Protein AF-A0A9P0BH39-F1 (afdb_monomer)

Solvent-accessible surface area (backbone atoms only — not comparable to full-atom values): 11626 Å² total; per-residue (Å²): 144,82,91,89,84,80,89,85,83,95,81,84,83,89,88,72,71,64,65,59,54,52,50,49,51,52,50,50,56,51,51,62,61,64,72,64,72,60,63,68,58,56,50,50,52,49,52,50,52,50,51,51,53,48,51,53,52,51,52,51,52,51,52,49,50,52,50,51,54,52,48,49,56,49,50,55,54,50,54,59,63,70,62,73,80,64,90,87,77,84,86,72,54,70,68,58,53,52,53,49,50,52,54,48,58,73,69,50,75,54,69,70,75,72,58,68,71,66,90,65,62,52,63,47,58,74,68,59,42,53,52,50,52,50,49,53,50,48,52,33,64,76,69,68,46,64,67,63,53,61,73,33,68,71,53,43,50,52,45,43,70,75,38,66,30,59,76,76,64,51,55,65,49,43,61,72,49,50,48,51,54,54,49,54,59,53,52,66,75,74,109

Mean predicted aligned error: 22.44 Å

Sequence (191 aa):
MLNSKFVAITEEYTAEDDDAKNQAHLTSQVLEQTEDKNPLKTEIDELKSLNLAIQYKVIDAVKELDRASNALSSGIFLNYQVMENLPFVRSRNAAEIEANNLKRKANQKSIQKYMKKSVSRIVAPTNVKKQLDIAVTMFVIRDLQPLCVVEDSGFVNIIMKLDPRFSLPSRRHLRDVLTTKTYEGTVENIS

Organism: Brassicogethes aeneus (NCBI:txid1431903)

Radius of gyration: 43.64 Å; Cα contacts (8 Å, |Δi|>4): 53; chains: 1; bounding box: 114×93×89 Å

Foldseek 3Di:
DDDDDDDDDPDDDDDDPPVVVVVVVVVVVVVVVVVPDPVVVVVVVVVVVVVVVVVVVVVVVVVVVVVVVVVVVVVVVVVVVVVVPDDDDPPDDPVNVVVVVVVCVVVDDDVVVVPPPPVPLLAPPPVVQVVVQLVVLCCCVVVVNDLCLQVDPVNVVVCCVVPVSHDHDHSCCSPPPNNVVVVVVVVVVVD

Secondary structure (DSSP, 8-state):
----------------SHHHHHHHHHHHHHHHHHHS--HHHHHHHHHHHHHHHHHHHHHHHHHHHHHHHHHHHHHHHHHHHHGGGSS------HHHHHHHHHHHHHHS--HHHH--S-TTS----HHHHHHHHHHHHHHHHHTT--GGGGG-HHHHHHHHHH-TTPPPPPHHHIIIIIHHHHHHHHHHTT-

Structure (mmCIF, N/CA/C/O backbone):
data_AF-A0A9P0BH39-F1
#
_entry.id   AF-A0A9P0BH39-F1
#
loop_
_atom_site.group_PDB
_atom_site.id
_atom_site.type_symbol
_atom_site.label_atom_id
_atom_site.label_alt_id
_atom_site.label_comp_id
_atom_site.label_asym_id
_atom_site.label_entity_id
_atom_site.label_seq_id
_atom_site.pdbx_PDB_ins_code
_atom_site.Cartn_x
_atom_site.Cartn_y
_atom_site.Cartn_z
_atom_site.occupancy
_atom_site.B_iso_or_equiv
_atom_site.auth_seq_id
_atom_site.auth_comp_id
_atom_site.auth_asym_id
_atom_site.auth_atom_id
_atom_site.pdbx_PDB_model_num
ATOM 1 N N . MET A 1 1 ? -55.761 80.519 67.320 1.00 42.59 1 MET A N 1
ATOM 2 C CA . MET A 1 1 ? -55.552 79.056 67.306 1.00 42.59 1 MET A CA 1
ATOM 3 C C . MET A 1 1 ? -54.673 78.732 66.119 1.00 42.59 1 MET A C 1
ATOM 5 O O . MET A 1 1 ? -55.186 78.778 65.016 1.00 42.59 1 MET A O 1
ATOM 9 N N . LEU A 1 2 ? -53.372 78.558 66.355 1.00 42.56 2 LEU A N 1
ATOM 10 C CA . LEU A 1 2 ? -52.315 78.025 65.478 1.00 42.56 2 LEU A CA 1
ATOM 11 C C . LEU A 1 2 ? -50.985 78.324 66.202 1.00 42.56 2 LEU 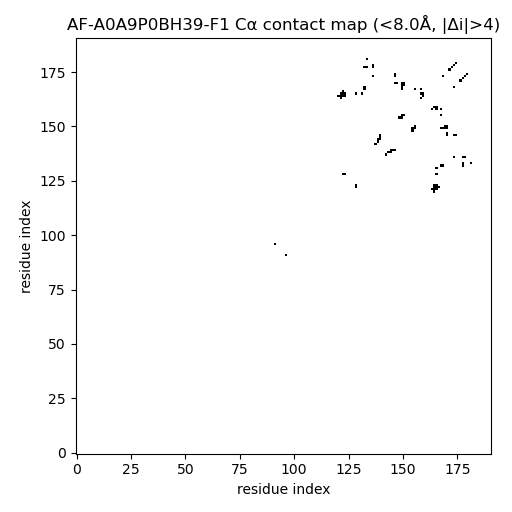A C 1
ATOM 13 O O . LEU A 1 2 ? -50.873 79.377 66.824 1.00 42.56 2 LEU A O 1
ATOM 17 N N . ASN A 1 3 ? -50.025 77.402 66.120 1.00 39.03 3 ASN A N 1
ATOM 18 C CA . ASN A 1 3 ? -48.689 77.403 66.747 1.00 39.03 3 ASN A CA 1
ATOM 19 C C . ASN A 1 3 ? -48.603 76.971 68.219 1.00 39.03 3 ASN A C 1
ATOM 21 O O . ASN A 1 3 ? -48.616 77.792 69.128 1.00 39.03 3 ASN A O 1
ATOM 25 N N . SER A 1 4 ? -48.415 75.666 68.430 1.00 43.34 4 SER A N 1
ATOM 26 C CA . SER A 1 4 ? -47.475 75.109 69.418 1.00 43.34 4 SER A CA 1
ATOM 27 C C . SER A 1 4 ? -47.511 73.582 69.330 1.00 43.34 4 SER 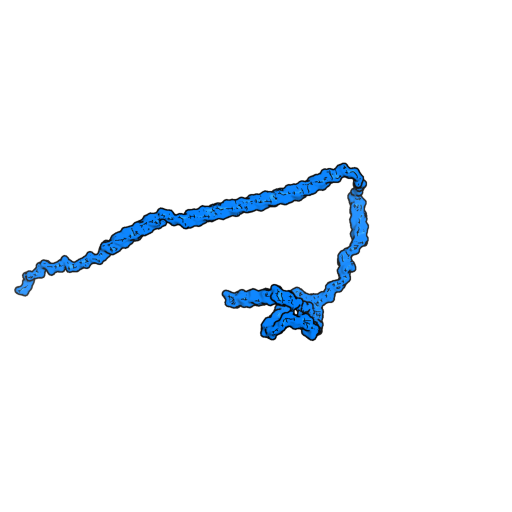A C 1
ATOM 29 O O . SER A 1 4 ? -48.428 72.956 69.854 1.00 43.34 4 SER A O 1
ATOM 31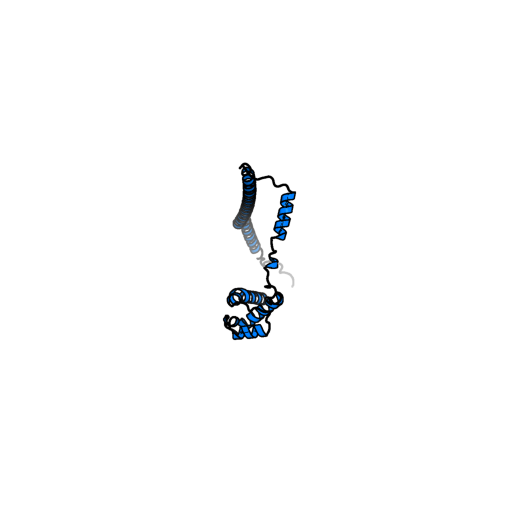 N N . LYS A 1 5 ? -46.551 73.004 68.603 1.00 44.78 5 LYS A N 1
ATOM 32 C CA . LYS A 1 5 ? -46.028 71.634 68.768 1.00 44.78 5 LYS A CA 1
ATOM 33 C C . LYS A 1 5 ? -44.781 71.515 67.889 1.00 44.78 5 LYS A C 1
ATOM 35 O O . LYS A 1 5 ? -44.798 70.973 66.791 1.00 44.78 5 LYS A O 1
ATOM 40 N N . PHE A 1 6 ? -43.730 72.170 68.366 1.00 36.12 6 PHE A N 1
ATOM 41 C CA . PHE A 1 6 ? -42.359 72.035 67.892 1.00 36.12 6 PHE A CA 1
ATOM 42 C C . PHE A 1 6 ? -41.750 70.773 68.535 1.00 36.12 6 PHE A C 1
ATOM 44 O O . PHE A 1 6 ? -41.944 70.549 69.726 1.00 36.12 6 PHE A O 1
ATOM 51 N N . VAL A 1 7 ? -40.992 70.024 67.730 1.00 48.31 7 VAL A N 1
ATOM 52 C CA . VAL A 1 7 ? -39.905 69.086 68.089 1.00 48.31 7 VAL A CA 1
ATOM 53 C C . VAL A 1 7 ? -40.256 67.842 68.911 1.00 48.31 7 VAL A C 1
ATOM 55 O O . VAL A 1 7 ? -40.166 67.829 70.131 1.00 48.31 7 VAL A O 1
ATOM 58 N N . ALA A 1 8 ? -40.534 66.761 68.188 1.00 41.75 8 ALA A N 1
ATOM 59 C CA . ALA A 1 8 ? -40.178 65.368 68.480 1.00 41.75 8 ALA A CA 1
ATOM 60 C C . ALA A 1 8 ? -40.494 64.639 67.149 1.00 41.75 8 ALA A C 1
ATOM 62 O O . ALA A 1 8 ? -41.559 64.881 66.594 1.00 41.75 8 ALA A O 1
ATOM 63 N N . ILE A 1 9 ? -39.682 63.824 66.485 1.00 37.53 9 ILE A N 1
ATOM 64 C CA . ILE A 1 9 ? -38.646 62.879 66.885 1.00 37.53 9 ILE A CA 1
ATOM 65 C C . ILE A 1 9 ? -37.773 62.686 65.628 1.00 37.53 9 ILE A C 1
ATOM 67 O O . ILE A 1 9 ? -38.293 62.357 64.564 1.00 37.53 9 ILE A O 1
ATOM 71 N N . THR A 1 10 ? -36.470 62.931 65.730 1.00 43.59 10 THR A N 1
ATOM 72 C CA . THR A 1 10 ? -35.455 62.453 64.781 1.00 43.59 10 THR A CA 1
ATOM 73 C C . THR A 1 10 ? -34.975 61.099 65.278 1.00 43.59 10 THR A C 1
ATOM 75 O O . THR A 1 10 ? -34.154 61.068 66.185 1.00 43.59 10 THR A O 1
ATOM 78 N N . GLU A 1 11 ? -35.497 60.005 64.738 1.00 46.16 11 GLU A N 1
ATOM 79 C CA . GLU A 1 11 ? -34.977 58.658 64.991 1.00 46.16 11 GLU A CA 1
ATOM 80 C C . GLU A 1 11 ? -35.535 57.709 63.921 1.00 46.16 11 GLU A C 1
ATOM 82 O O . GLU A 1 11 ? -36.597 57.121 64.078 1.00 46.16 11 GLU A O 1
ATOM 87 N N . GLU A 1 12 ? -34.815 57.577 62.807 1.00 44.31 12 GLU A N 1
ATOM 88 C CA . GLU A 1 12 ? -34.879 56.373 61.976 1.00 44.31 12 GLU A CA 1
ATOM 89 C C . GLU A 1 12 ? -33.453 56.019 61.521 1.00 44.31 12 GLU A C 1
ATOM 91 O O . GLU A 1 12 ? -32.923 56.502 60.526 1.00 44.31 12 GLU A O 1
ATOM 96 N N . TYR A 1 13 ? -32.801 55.291 62.431 1.00 36.81 13 TYR A N 1
ATOM 97 C CA . TYR A 1 13 ? -31.813 54.220 62.270 1.00 36.81 13 TYR A CA 1
ATOM 98 C C . TYR A 1 13 ? -31.088 54.078 60.910 1.00 36.81 13 TYR A C 1
ATOM 100 O O . TYR A 1 13 ? -31.593 53.481 59.964 1.00 36.81 13 TYR A O 1
ATOM 108 N N . THR A 1 14 ? -29.828 54.522 60.870 1.00 44.38 14 THR A N 1
ATOM 109 C CA . THR A 1 14 ? -28.814 54.149 59.870 1.00 44.38 14 THR A CA 1
ATOM 110 C C . THR A 1 14 ? -28.128 52.847 60.304 1.00 44.38 14 THR A C 1
ATOM 112 O O . THR A 1 14 ? -27.344 52.858 61.253 1.00 44.38 14 THR A O 1
ATOM 115 N N . ALA A 1 15 ? -28.419 51.731 59.634 1.00 47.69 15 ALA A N 1
ATOM 116 C CA . ALA A 1 15 ? -27.854 50.407 59.923 1.00 47.69 15 ALA A CA 1
ATOM 117 C C . ALA A 1 15 ? -27.122 49.820 58.701 1.00 47.69 15 ALA A C 1
ATOM 119 O O . ALA A 1 15 ? -27.435 48.719 58.263 1.00 47.69 15 ALA A O 1
ATOM 120 N N . GLU A 1 16 ? -26.170 50.563 58.129 1.00 51.38 16 GLU A N 1
ATOM 121 C CA . GLU A 1 16 ? -25.408 50.113 56.944 1.00 51.38 16 GLU A CA 1
ATOM 122 C C . GLU A 1 16 ? -23.874 50.110 57.131 1.00 51.38 16 GLU A C 1
ATOM 124 O O . GLU A 1 16 ? -23.155 49.663 56.241 1.00 51.38 16 GLU A O 1
ATOM 129 N N . ASP A 1 17 ? -23.341 50.521 58.289 1.00 52.91 17 ASP A N 1
ATOM 130 C CA . ASP A 1 17 ? -21.890 50.763 58.443 1.00 52.91 17 ASP A CA 1
ATOM 131 C C . ASP A 1 17 ? -21.074 49.640 59.121 1.00 52.91 17 ASP A C 1
ATOM 133 O O . ASP A 1 17 ? -19.838 49.684 59.097 1.00 52.91 17 ASP A O 1
ATOM 137 N N . ASP A 1 18 ? -21.712 48.617 59.702 1.00 52.06 18 ASP A N 1
ATOM 138 C CA . ASP A 1 18 ? -20.998 47.565 60.451 1.00 52.06 18 ASP A CA 1
ATOM 139 C C . ASP A 1 18 ? -20.631 46.334 59.599 1.00 52.06 18 ASP A C 1
ATOM 141 O O . ASP A 1 18 ? -19.580 45.721 59.818 1.00 52.06 18 ASP A O 1
ATOM 145 N N . ASP A 1 19 ? -21.397 46.025 58.548 1.00 53.66 19 ASP A N 1
ATOM 146 C CA . ASP A 1 19 ? -21.096 44.901 57.645 1.00 53.66 19 ASP A CA 1
ATOM 147 C C . ASP A 1 19 ? -19.903 45.193 56.722 1.00 53.66 19 ASP A C 1
ATOM 149 O O . ASP A 1 19 ? -19.085 44.309 56.451 1.00 53.66 19 ASP A O 1
ATOM 153 N N . ALA A 1 20 ? -19.733 46.449 56.296 1.00 53.81 20 ALA A N 1
ATOM 154 C CA . ALA A 1 20 ? -18.621 46.859 55.439 1.00 53.81 20 ALA A CA 1
ATOM 155 C C . ALA A 1 20 ? -17.267 46.799 56.168 1.00 53.81 20 ALA A C 1
ATOM 157 O O . ALA A 1 20 ? -16.255 46.405 55.583 1.00 53.81 20 ALA A O 1
ATOM 158 N N . LYS A 1 21 ? -17.236 47.131 57.467 1.00 54.09 21 LYS A N 1
ATOM 159 C CA . LYS A 1 21 ? -16.018 47.034 58.292 1.00 54.09 21 LYS A CA 1
ATOM 160 C C . LYS A 1 21 ? -15.635 45.587 58.575 1.00 54.09 21 LYS A C 1
ATOM 162 O O . LYS A 1 21 ? -14.448 45.264 58.575 1.00 54.09 21 LYS A O 1
ATOM 167 N N . ASN A 1 22 ? -16.621 44.711 58.761 1.00 54.66 22 ASN A N 1
ATOM 168 C CA . ASN A 1 22 ? -16.375 43.295 59.009 1.00 54.66 22 ASN A CA 1
ATOM 169 C C . ASN A 1 22 ? -15.926 42.564 57.730 1.00 54.66 22 ASN A C 1
ATOM 171 O O . ASN A 1 22 ? -15.004 41.751 57.770 1.00 54.66 22 ASN A O 1
ATOM 175 N N . GLN A 1 23 ? -16.491 42.924 56.570 1.00 53.94 23 GLN A N 1
ATOM 176 C CA . GLN A 1 23 ? -16.029 42.423 55.273 1.00 53.94 23 GLN A CA 1
ATOM 177 C C . GLN A 1 23 ? -14.640 42.948 54.905 1.00 53.94 23 GLN A C 1
ATOM 179 O O . GLN A 1 23 ? -13.826 42.174 54.408 1.00 53.94 23 GLN A O 1
ATOM 184 N N . ALA A 1 24 ? -14.315 44.212 55.189 1.00 56.59 24 ALA A N 1
ATOM 185 C CA . ALA A 1 24 ? -12.967 44.739 54.979 1.00 56.59 24 ALA A CA 1
ATOM 186 C C . ALA A 1 24 ? -11.934 44.057 55.891 1.00 56.59 24 ALA A C 1
ATOM 188 O O . ALA A 1 24 ? -10.854 43.709 55.423 1.00 56.59 24 ALA A O 1
ATOM 189 N N . HIS A 1 25 ? -12.275 43.786 57.157 1.00 55.72 25 HIS A N 1
ATOM 190 C CA . HIS A 1 25 ? -11.386 43.069 58.073 1.00 55.72 25 HIS A CA 1
ATOM 191 C C . HIS A 1 25 ? -11.151 41.615 57.634 1.00 55.72 25 HIS A C 1
ATOM 193 O O . HIS A 1 25 ? -10.002 41.179 57.600 1.00 55.72 25 HIS A O 1
ATOM 199 N N . LEU A 1 26 ? -12.198 40.902 57.194 1.00 54.84 26 LEU A N 1
ATOM 200 C CA . LEU A 1 26 ? -12.063 39.562 56.609 1.00 54.84 26 LEU A CA 1
ATOM 201 C C . LEU A 1 26 ? -11.250 39.577 55.307 1.00 54.84 26 LEU A C 1
ATOM 203 O O . LEU A 1 26 ? -10.429 38.694 55.086 1.00 54.84 26 LEU A O 1
ATOM 207 N N . THR A 1 27 ? -11.452 40.577 54.449 1.00 56.03 27 THR A N 1
ATOM 208 C CA . THR A 1 27 ? -10.771 40.667 53.147 1.00 56.03 27 THR A CA 1
ATOM 209 C C . THR A 1 27 ? -9.294 41.013 53.314 1.00 56.03 27 THR A C 1
ATOM 211 O O . THR A 1 27 ? -8.457 40.427 52.634 1.00 56.03 27 THR A O 1
ATOM 214 N N . SER A 1 28 ? -8.943 41.891 54.258 1.00 55.38 28 SER A N 1
ATOM 215 C CA . SER A 1 28 ? -7.547 42.164 54.614 1.00 55.38 28 SER A CA 1
ATOM 216 C C . SER A 1 28 ? -6.878 40.962 55.284 1.00 55.38 28 SER A C 1
ATOM 218 O O . SER A 1 28 ? -5.732 40.672 54.966 1.00 55.38 28 SER A O 1
ATOM 220 N N . GLN A 1 29 ? -7.595 40.209 56.126 1.00 54.75 29 GLN A N 1
ATOM 221 C CA . GLN A 1 29 ? -7.076 38.999 56.775 1.00 54.75 29 GLN A CA 1
ATOM 222 C C . GLN A 1 29 ? -6.894 37.829 55.789 1.00 54.75 29 GLN A C 1
ATOM 224 O O . GLN A 1 29 ? -5.977 37.028 55.949 1.00 54.75 29 GLN A O 1
ATOM 229 N N . VAL A 1 30 ? -7.720 37.752 54.738 1.00 55.62 30 VAL A N 1
ATOM 230 C CA . VAL A 1 30 ? -7.548 36.809 53.620 1.00 55.62 30 VAL A CA 1
ATOM 231 C C . VAL A 1 30 ? -6.415 37.254 52.688 1.00 55.62 30 VAL A C 1
ATOM 233 O O . VAL A 1 30 ? -5.646 36.402 52.254 1.00 55.62 30 VAL A O 1
ATOM 236 N N . LEU A 1 31 ? -6.247 38.557 52.418 1.00 51.97 31 LEU A N 1
ATOM 237 C CA . LEU A 1 31 ? -5.128 39.047 51.600 1.00 51.97 31 LEU A CA 1
ATOM 238 C C . LEU A 1 31 ? -3.768 38.877 52.301 1.00 51.97 31 LEU A C 1
ATOM 240 O O . LEU A 1 31 ? -2.833 38.394 51.665 1.00 51.97 31 LEU A O 1
ATOM 244 N N . GLU A 1 32 ? -3.663 39.167 53.603 1.00 52.84 32 GLU A N 1
ATOM 245 C CA . GLU A 1 32 ? -2.434 38.935 54.388 1.00 52.84 32 GLU A CA 1
ATOM 246 C C . GLU A 1 32 ? -2.069 37.443 54.473 1.00 52.84 32 GLU A C 1
ATOM 248 O O . GLU A 1 32 ? -0.892 37.093 54.499 1.00 52.84 32 GL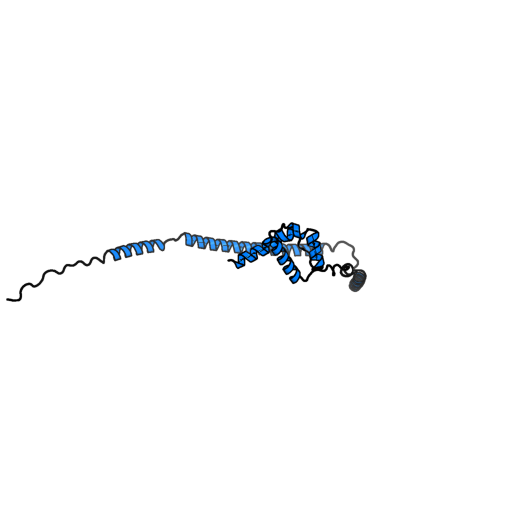U A O 1
ATOM 253 N N . GLN A 1 33 ? -3.054 36.538 54.428 1.00 48.47 33 GLN A N 1
ATOM 254 C CA . GLN A 1 33 ? -2.812 35.091 54.359 1.00 48.47 33 GLN A CA 1
ATOM 255 C C . GLN A 1 33 ? -2.418 34.589 52.959 1.00 48.47 33 GLN A C 1
ATOM 257 O O . GLN A 1 33 ? -1.974 33.449 52.830 1.00 48.47 33 GLN A O 1
ATOM 262 N N . THR A 1 34 ? -2.562 35.406 51.910 1.00 50.66 34 THR A N 1
ATOM 263 C CA . THR A 1 34 ? -2.192 35.033 50.529 1.00 50.66 34 THR A CA 1
ATOM 264 C C . THR A 1 34 ? -0.824 35.542 50.081 1.00 50.66 34 THR A C 1
ATOM 266 O O . THR A 1 34 ? -0.317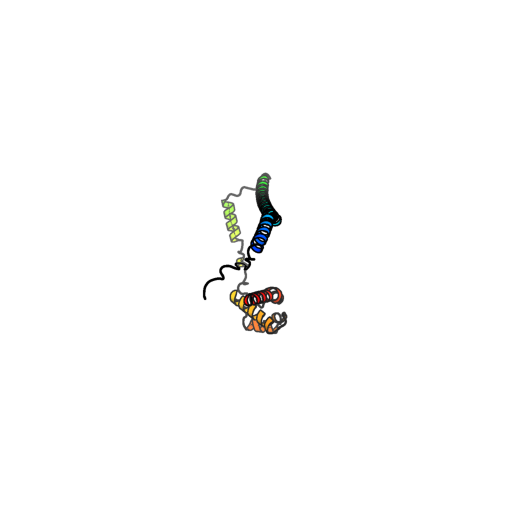 35.073 49.059 1.00 50.66 34 THR A O 1
ATOM 269 N N . GLU A 1 35 ? -0.204 36.455 50.831 1.00 52.88 35 GLU A N 1
ATOM 270 C CA . GLU A 1 35 ? 1.143 36.951 50.518 1.00 52.88 35 GLU A CA 1
ATOM 271 C C . GLU A 1 35 ? 2.254 36.082 51.122 1.00 52.88 35 GLU A C 1
ATOM 273 O O . GLU A 1 35 ? 3.344 35.986 50.552 1.00 52.88 35 GLU A O 1
ATOM 278 N N . ASP A 1 36 ? 1.958 35.335 52.186 1.00 50.53 36 ASP A N 1
ATOM 279 C CA . ASP A 1 36 ? 2.905 34.408 52.790 1.00 50.53 36 ASP A CA 1
ATOM 280 C C . ASP A 1 36 ? 2.719 32.981 52.263 1.00 50.53 36 ASP A C 1
ATOM 282 O O . ASP A 1 36 ? 1.944 32.180 52.776 1.00 50.53 36 ASP A O 1
ATOM 286 N N . LYS A 1 37 ? 3.560 32.642 51.278 1.00 58.59 37 LYS A N 1
ATOM 287 C CA . LYS A 1 37 ? 3.863 31.273 50.826 1.00 58.59 37 LYS A CA 1
ATOM 288 C C . LYS A 1 37 ? 2.705 30.612 50.083 1.00 58.59 37 LYS A C 1
ATOM 290 O O . LYS A 1 37 ? 1.930 29.849 50.644 1.00 58.59 37 LYS A O 1
ATOM 295 N N . ASN A 1 38 ? 2.689 30.774 48.762 1.00 58.97 38 ASN A N 1
ATOM 296 C CA . ASN A 1 38 ? 2.078 29.768 47.900 1.00 58.97 38 ASN A CA 1
ATOM 297 C C . ASN A 1 38 ? 3.171 28.727 47.564 1.00 58.97 38 ASN A C 1
ATOM 299 O O . ASN A 1 38 ? 3.878 28.908 46.569 1.00 58.97 38 ASN A O 1
ATOM 303 N N . PRO A 1 39 ? 3.402 27.697 48.411 1.00 60.75 39 PRO A N 1
ATOM 304 C CA . PRO A 1 39 ? 4.548 26.781 48.306 1.00 60.75 39 PRO A CA 1
ATOM 305 C C . PRO A 1 39 ? 4.616 26.087 46.944 1.00 60.75 39 PRO A C 1
ATOM 307 O O . PRO A 1 39 ? 5.697 25.833 46.427 1.00 60.75 39 PRO A O 1
ATOM 310 N N . LEU A 1 40 ? 3.453 25.890 46.324 1.00 61.81 40 LEU A N 1
ATOM 311 C CA . LEU A 1 40 ? 3.294 25.338 44.985 1.00 61.81 40 LEU A CA 1
ATOM 312 C C . LEU A 1 40 ? 3.976 26.185 43.905 1.00 61.81 40 LEU A C 1
ATOM 314 O O . LEU A 1 40 ? 4.505 25.639 42.945 1.00 61.81 40 LEU A O 1
ATOM 318 N N . LYS A 1 41 ? 3.984 27.517 44.032 1.00 65.50 41 LYS A N 1
ATOM 319 C CA . LYS A 1 41 ? 4.599 28.397 43.027 1.00 65.50 41 LYS A CA 1
ATOM 320 C C . LYS A 1 41 ? 6.124 28.340 43.106 1.00 65.50 41 LYS A C 1
ATOM 322 O O . LYS A 1 41 ? 6.780 28.244 42.074 1.00 65.50 41 LYS A O 1
ATOM 327 N N . THR A 1 42 ? 6.661 28.318 44.324 1.00 73.81 42 THR A N 1
ATOM 328 C CA . THR A 1 42 ? 8.096 28.143 44.577 1.00 73.81 42 THR A CA 1
ATOM 329 C C . THR A 1 42 ? 8.573 26.769 44.106 1.00 73.81 42 THR A C 1
ATOM 331 O O . THR A 1 42 ? 9.562 26.688 43.389 1.00 73.81 42 THR A O 1
ATOM 334 N N . GLU A 1 43 ? 7.819 25.705 44.399 1.00 80.62 43 GLU A N 1
ATOM 335 C CA . GLU A 1 43 ? 8.118 24.337 43.952 1.00 80.62 43 GLU A CA 1
ATOM 336 C C . GLU A 1 43 ? 8.080 24.209 42.420 1.00 80.62 43 GLU A C 1
ATOM 338 O O . GLU A 1 43 ? 8.956 23.593 41.814 1.00 80.62 43 GLU A O 1
ATOM 343 N N . ILE A 1 44 ? 7.118 24.856 41.755 1.00 81.06 44 ILE A N 1
ATOM 344 C CA . ILE A 1 44 ? 7.059 24.905 40.287 1.00 81.06 44 ILE A CA 1
ATOM 345 C C . ILE A 1 44 ? 8.287 25.615 39.701 1.00 81.06 44 ILE A C 1
ATOM 347 O O . ILE A 1 44 ? 8.822 25.174 38.680 1.00 81.06 44 ILE A O 1
ATOM 351 N N . ASP A 1 45 ? 8.740 26.708 40.310 1.00 85.06 45 ASP A N 1
ATOM 352 C CA . ASP A 1 45 ? 9.900 27.452 39.821 1.00 85.06 45 ASP A CA 1
ATOM 353 C C . ASP A 1 45 ? 11.220 26.708 40.102 1.00 85.06 45 ASP A C 1
ATOM 355 O O . ASP A 1 45 ? 12.112 26.688 39.247 1.00 85.06 45 ASP A O 1
ATOM 359 N N . GLU A 1 46 ? 11.307 25.976 41.215 1.00 88.50 46 GLU A N 1
ATOM 360 C CA . GLU A 1 46 ? 12.388 25.025 41.498 1.00 88.50 46 GLU A CA 1
ATOM 361 C C . GLU A 1 46 ? 12.418 23.873 40.482 1.00 88.50 46 GLU A C 1
ATOM 363 O O . GLU A 1 46 ? 13.476 23.570 39.925 1.00 88.50 46 GLU A O 1
ATOM 368 N N . LEU A 1 47 ? 11.266 23.276 40.154 1.00 87.44 47 LEU A N 1
ATOM 369 C CA . LEU A 1 47 ? 11.157 22.213 39.148 1.00 87.44 47 LEU A CA 1
ATOM 370 C C . LEU A 1 47 ? 11.542 22.697 37.745 1.00 87.44 47 LEU A C 1
ATOM 372 O O . LEU A 1 47 ? 12.198 21.968 36.996 1.00 87.44 47 LEU A O 1
ATOM 376 N N . LYS A 1 48 ? 11.187 23.933 37.379 1.00 89.06 48 LYS A N 1
ATOM 377 C CA . LYS A 1 48 ? 11.625 24.545 36.114 1.00 89.06 48 LYS A CA 1
ATOM 378 C C . LYS A 1 48 ? 13.134 24.758 36.086 1.00 89.06 48 LYS A C 1
ATOM 380 O O . LYS A 1 48 ? 13.766 24.438 35.080 1.00 89.06 48 LYS A O 1
ATOM 385 N N . SER A 1 49 ? 13.703 25.261 37.181 1.00 90.75 49 SER A N 1
ATOM 386 C CA . SER A 1 49 ? 15.149 25.444 37.330 1.00 90.75 49 SER A CA 1
ATOM 387 C C . SER A 1 49 ? 15.894 24.106 37.230 1.00 90.75 49 SER A C 1
ATOM 389 O O . SER A 1 49 ? 16.880 23.984 36.499 1.00 90.75 49 SER A O 1
ATOM 391 N N . LEU A 1 50 ? 15.365 23.057 37.868 1.00 92.88 50 LEU A N 1
ATOM 392 C CA . LEU A 1 50 ? 15.919 21.706 37.809 1.00 92.88 50 LEU A CA 1
ATOM 393 C C . LEU A 1 50 ? 15.833 21.105 36.402 1.00 92.88 50 LEU A C 1
ATOM 395 O O . LEU A 1 50 ? 16.817 20.553 35.911 1.00 92.88 50 LEU A O 1
ATOM 399 N N . ASN A 1 51 ? 14.688 21.233 35.728 1.00 91.44 51 ASN A N 1
ATOM 400 C CA . ASN A 1 51 ? 14.525 20.760 34.354 1.00 91.44 51 ASN A CA 1
ATOM 401 C C . ASN A 1 51 ? 15.509 21.470 33.416 1.00 91.44 51 ASN A C 1
ATOM 403 O O . ASN A 1 51 ? 16.184 20.825 32.618 1.00 91.44 51 ASN A O 1
ATOM 407 N N . LEU A 1 52 ? 15.676 22.784 33.570 1.00 92.94 52 LEU A N 1
ATOM 408 C CA . LEU A 1 52 ? 16.656 23.548 32.808 1.00 92.94 52 LEU A CA 1
ATOM 409 C C . LEU A 1 52 ? 18.091 23.039 33.052 1.00 92.94 52 LEU A C 1
ATOM 411 O O . LEU A 1 52 ? 18.845 22.841 32.099 1.00 92.94 52 LEU A O 1
ATOM 415 N N . ALA A 1 53 ? 18.458 22.746 34.302 1.00 92.81 53 ALA A N 1
ATOM 416 C CA . ALA A 1 53 ? 19.757 22.159 34.633 1.00 92.81 53 ALA A CA 1
ATOM 417 C C . ALA A 1 53 ? 19.952 20.754 34.029 1.00 92.81 53 ALA A C 1
ATOM 419 O O . ALA A 1 53 ? 21.050 20.420 33.578 1.00 92.81 53 ALA A O 1
ATOM 420 N N . ILE A 1 54 ? 18.899 19.933 33.987 1.00 92.38 54 ILE A N 1
ATOM 421 C CA . ILE A 1 54 ? 18.919 18.617 33.334 1.00 92.38 54 ILE A CA 1
ATOM 422 C C . ILE A 1 54 ? 19.139 18.775 31.827 1.00 92.38 54 ILE A C 1
ATOM 424 O O . ILE A 1 54 ? 19.994 18.088 31.273 1.00 92.38 54 ILE A O 1
ATOM 428 N N . GLN A 1 55 ? 18.441 19.709 31.175 1.00 87.38 55 GLN A N 1
ATOM 429 C CA . GLN A 1 55 ? 18.616 19.986 29.745 1.00 87.38 55 GLN A CA 1
ATOM 430 C C . GLN A 1 55 ? 20.064 20.370 29.417 1.00 87.38 55 GLN A C 1
ATOM 432 O O . GLN A 1 55 ? 20.651 19.817 28.487 1.00 87.38 55 GLN A O 1
ATOM 437 N N . TYR A 1 56 ? 20.684 21.243 30.218 1.00 90.56 56 TYR A N 1
ATOM 438 C CA . TYR A 1 56 ? 22.092 21.602 30.024 1.00 90.56 56 TYR A CA 1
ATOM 439 C C . TYR A 1 56 ? 23.038 20.406 30.191 1.00 90.56 56 TYR A C 1
ATOM 441 O O . TYR A 1 56 ? 23.919 20.210 29.356 1.00 90.56 56 TYR A O 1
ATOM 449 N N . LYS A 1 57 ? 22.815 19.544 31.193 1.00 92.38 57 LYS A N 1
ATOM 450 C CA . LYS A 1 57 ? 23.602 18.309 31.366 1.00 92.38 57 LYS A CA 1
ATOM 451 C C . LYS A 1 57 ? 23.453 17.345 30.189 1.00 92.38 57 LYS A C 1
ATOM 453 O O . LYS A 1 57 ? 24.437 16.732 29.784 1.00 92.38 57 LYS A O 1
ATOM 458 N N . VAL A 1 58 ? 22.248 17.211 29.634 1.00 92.62 58 VAL A N 1
ATOM 459 C CA . VAL A 1 58 ? 21.998 16.381 28.444 1.00 92.62 58 VAL A CA 1
ATOM 460 C C . VAL A 1 58 ? 22.751 16.940 27.238 1.00 92.62 58 VAL A C 1
ATOM 462 O O . VAL A 1 58 ? 23.418 16.185 26.536 1.00 92.62 58 VAL A O 1
ATOM 465 N N . ILE A 1 59 ? 22.705 18.256 27.023 1.00 90.19 59 ILE A N 1
ATOM 466 C CA . ILE A 1 59 ? 23.430 18.918 25.931 1.00 90.19 59 ILE A CA 1
ATOM 467 C C . ILE A 1 59 ? 24.942 18.697 26.057 1.00 90.19 59 ILE A C 1
ATOM 469 O O . ILE A 1 59 ? 25.601 18.397 25.061 1.00 90.19 59 ILE A O 1
ATOM 473 N N . ASP A 1 60 ? 25.499 18.816 27.259 1.00 93.56 60 ASP A N 1
ATOM 474 C CA . ASP A 1 60 ? 26.927 18.585 27.480 1.00 93.56 60 ASP A CA 1
ATOM 475 C C . ASP A 1 60 ? 27.306 17.114 27.279 1.00 93.56 60 ASP A C 1
ATOM 477 O O . ASP A 1 60 ? 28.308 16.832 26.624 1.00 93.56 60 ASP A O 1
ATOM 481 N N . ALA A 1 61 ? 26.468 16.172 27.720 1.00 88.62 61 ALA A N 1
ATOM 482 C CA . ALA A 1 61 ? 26.671 14.749 27.450 1.00 88.62 61 ALA A CA 1
ATOM 483 C C . ALA A 1 61 ? 26.652 14.429 25.943 1.00 88.62 61 ALA A C 1
ATOM 485 O O . ALA A 1 61 ? 27.473 13.644 25.469 1.00 88.62 61 ALA A O 1
ATOM 486 N N . VAL A 1 62 ? 25.762 15.062 25.171 1.00 90.88 62 VAL A N 1
ATOM 487 C CA . VAL A 1 62 ? 25.713 14.913 23.705 1.00 90.88 62 VAL A CA 1
ATOM 488 C C . VAL A 1 62 ? 26.980 15.472 23.054 1.00 90.88 62 VAL A C 1
ATOM 490 O O . VAL A 1 62 ? 27.560 14.822 22.186 1.00 90.88 62 VAL A O 1
ATOM 493 N N . LYS A 1 63 ? 27.468 16.635 23.503 1.00 90.19 63 LYS A N 1
ATOM 494 C CA . LYS A 1 63 ? 28.730 17.210 23.006 1.00 90.19 63 LYS A CA 1
ATOM 495 C C . LYS A 1 63 ? 29.935 16.328 23.325 1.00 90.19 63 LYS A C 1
ATOM 497 O O . LYS A 1 63 ? 30.828 16.206 22.490 1.00 90.19 63 LYS A O 1
ATOM 502 N N . GLU A 1 64 ? 29.978 15.724 24.509 1.00 90.50 64 GLU A N 1
ATOM 503 C CA . GLU A 1 64 ? 31.021 14.759 24.872 1.00 90.50 64 GLU A CA 1
ATOM 504 C C . GLU A 1 64 ? 30.962 13.503 23.997 1.00 90.50 64 GLU A C 1
ATOM 506 O O . GLU A 1 64 ? 31.999 13.023 23.541 1.00 90.50 64 GLU A O 1
ATOM 511 N N . LEU A 1 65 ? 29.761 13.013 23.679 1.00 87.00 65 LEU A N 1
ATOM 512 C CA . LEU A 1 65 ? 29.588 11.878 22.775 1.00 87.00 65 LEU A CA 1
ATOM 513 C C . LEU A 1 65 ? 30.081 12.196 21.354 1.00 87.00 65 LEU A C 1
ATOM 515 O O . LEU A 1 65 ? 30.780 11.381 20.750 1.00 87.00 65 LEU A O 1
ATOM 519 N N . ASP A 1 66 ? 29.797 13.397 20.848 1.00 88.19 66 ASP A N 1
ATOM 520 C CA . ASP A 1 66 ? 30.307 13.870 19.556 1.00 88.19 66 ASP A CA 1
ATOM 521 C C . ASP A 1 66 ? 31.833 14.011 19.560 1.00 88.19 66 ASP A C 1
ATOM 523 O O . ASP A 1 66 ? 32.507 13.598 18.612 1.00 88.19 66 ASP A O 1
ATOM 527 N N . ARG A 1 67 ? 32.416 14.554 20.636 1.00 82.69 67 ARG A N 1
ATOM 528 C CA . ARG A 1 67 ? 33.878 14.632 20.800 1.00 82.69 67 ARG A CA 1
ATOM 529 C C . ARG A 1 67 ? 34.507 13.242 20.817 1.00 82.69 67 ARG A C 1
ATOM 531 O O . ARG A 1 67 ? 35.499 13.033 20.123 1.00 82.69 67 ARG A O 1
ATOM 538 N N . ALA A 1 68 ? 33.923 12.293 21.548 1.00 82.44 68 ALA A N 1
ATOM 539 C CA . ALA A 1 68 ? 34.395 10.913 21.615 1.00 82.44 68 ALA A CA 1
ATOM 540 C C . ALA A 1 68 ? 34.286 10.197 20.259 1.00 82.44 68 ALA A C 1
ATOM 542 O O . ALA A 1 68 ? 35.226 9.522 19.846 1.00 82.44 68 ALA A O 1
ATOM 543 N N . SER A 1 69 ? 33.181 10.392 19.534 1.00 80.19 69 SER A N 1
ATOM 544 C CA . SER A 1 69 ? 32.980 9.864 18.178 1.00 80.19 69 SER A CA 1
ATOM 545 C C . SER A 1 69 ? 34.040 10.397 17.206 1.00 80.19 69 SER A C 1
ATOM 547 O O . SER A 1 69 ? 34.704 9.633 16.501 1.00 80.19 69 SER A O 1
ATOM 549 N N . ASN A 1 70 ? 34.288 11.708 17.242 1.00 74.62 70 ASN A N 1
ATOM 550 C CA . ASN A 1 70 ? 35.302 12.352 16.410 1.00 74.62 70 ASN A CA 1
ATOM 551 C C . ASN A 1 7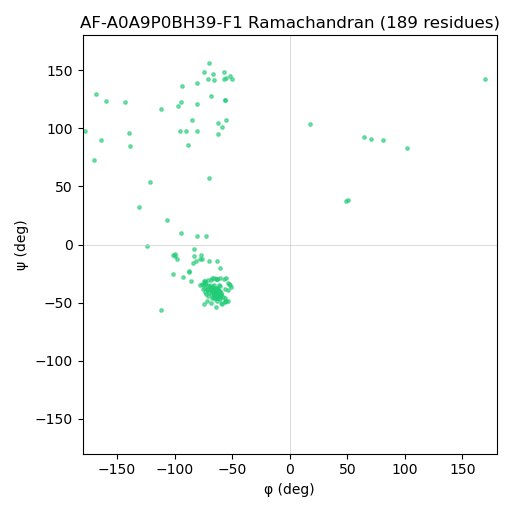0 ? 36.733 11.930 16.794 1.00 74.62 70 ASN A C 1
ATOM 553 O O . ASN A 1 70 ? 37.566 11.724 15.910 1.00 74.62 70 ASN A O 1
ATOM 557 N N . ALA A 1 71 ? 37.019 11.743 18.087 1.00 74.62 71 ALA A N 1
ATOM 558 C CA . ALA A 1 71 ? 38.301 11.232 18.575 1.00 74.62 71 ALA A CA 1
ATOM 559 C C . ALA A 1 71 ? 38.531 9.759 18.193 1.00 74.62 71 ALA A C 1
ATOM 561 O O . ALA A 1 71 ? 39.648 9.367 17.866 1.00 74.62 71 ALA A O 1
ATOM 562 N N . LEU A 1 72 ? 37.479 8.937 18.178 1.00 73.75 72 LEU A N 1
ATOM 563 C CA . LEU A 1 72 ? 37.556 7.564 17.684 1.00 73.75 72 LEU A CA 1
ATOM 564 C C . LEU A 1 72 ? 37.824 7.547 16.174 1.00 73.75 72 LEU A C 1
ATOM 566 O O . LEU A 1 72 ? 38.670 6.787 15.709 1.00 73.75 72 LEU A O 1
ATOM 570 N N . SER A 1 73 ? 37.171 8.432 15.414 1.00 64.94 73 SER A N 1
ATOM 571 C CA . SER A 1 73 ? 37.419 8.587 13.978 1.00 64.94 73 SER A CA 1
ATOM 572 C C . SER A 1 73 ? 38.857 9.031 13.679 1.00 64.94 73 SER A C 1
ATOM 574 O O . SER A 1 73 ? 39.463 8.533 12.728 1.00 64.94 73 SER A O 1
ATOM 576 N N . SER A 1 74 ? 39.438 9.927 14.483 1.00 61.59 74 SER A N 1
ATOM 577 C CA . SER A 1 74 ? 40.836 10.352 14.325 1.00 61.59 74 SER A CA 1
ATOM 578 C C . SER A 1 74 ? 41.839 9.307 14.829 1.00 61.59 74 SER A C 1
ATOM 580 O O . SER A 1 74 ? 42.884 9.123 14.209 1.00 61.59 74 SER A O 1
ATOM 582 N N . GLY A 1 75 ? 41.512 8.551 15.881 1.00 57.91 75 GLY A N 1
ATOM 583 C CA . GLY A 1 75 ? 42.306 7.413 16.354 1.00 57.91 75 GLY A CA 1
ATOM 584 C C . GLY A 1 75 ? 42.341 6.252 15.356 1.00 57.91 75 GLY A C 1
ATOM 585 O O . GLY A 1 75 ? 43.392 5.646 15.148 1.00 57.91 75 GLY A O 1
ATOM 586 N N . ILE A 1 76 ? 41.227 5.983 14.666 1.00 56.41 76 ILE A N 1
ATOM 587 C CA . ILE A 1 76 ? 41.189 5.061 13.521 1.00 56.41 76 ILE A CA 1
ATOM 588 C C . ILE A 1 76 ? 42.108 5.581 12.406 1.00 56.41 76 ILE A C 1
ATOM 590 O O . ILE A 1 76 ? 42.894 4.811 11.862 1.00 56.41 76 ILE A O 1
ATOM 594 N N . PHE A 1 77 ? 42.075 6.883 12.109 1.00 50.16 77 PHE A N 1
ATOM 595 C CA . PHE A 1 77 ? 42.924 7.495 11.083 1.00 50.16 77 PHE A CA 1
ATOM 596 C C . PHE A 1 77 ? 44.427 7.435 11.430 1.00 50.16 77 PHE A C 1
ATOM 598 O O . PHE A 1 77 ? 45.248 7.137 10.567 1.00 50.16 77 PHE A O 1
ATOM 605 N N . LEU A 1 78 ? 44.798 7.616 12.701 1.00 48.31 78 LEU A N 1
ATOM 606 C CA . LEU A 1 78 ? 46.187 7.491 13.165 1.00 48.31 78 LEU A CA 1
ATOM 607 C C . LEU A 1 78 ? 46.670 6.033 13.242 1.00 48.31 78 LEU A C 1
ATOM 609 O O . LEU A 1 78 ? 47.839 5.770 12.966 1.00 48.31 78 LEU A O 1
ATOM 613 N N . ASN A 1 79 ? 45.791 5.067 13.530 1.00 48.41 79 ASN A N 1
ATOM 614 C CA . ASN A 1 79 ? 46.140 3.642 13.446 1.00 48.41 79 ASN A CA 1
ATOM 615 C C . ASN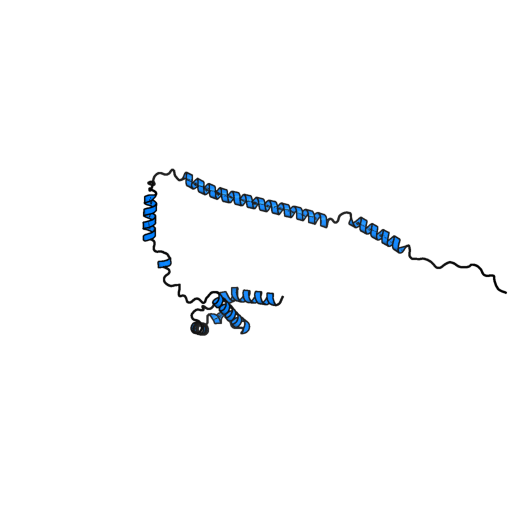 A 1 79 ? 46.428 3.190 12.005 1.00 48.41 79 ASN A C 1
ATOM 617 O O . ASN A 1 79 ? 47.257 2.304 11.802 1.00 48.41 79 ASN A O 1
ATOM 621 N N . TYR A 1 80 ? 45.821 3.832 11.002 1.00 49.50 80 TYR A N 1
ATOM 622 C CA . TYR A 1 80 ? 46.212 3.633 9.604 1.00 49.50 80 TYR A CA 1
ATOM 623 C C . TYR A 1 80 ? 47.609 4.199 9.298 1.00 49.50 80 TYR A C 1
ATOM 625 O O . TYR A 1 80 ? 48.328 3.610 8.497 1.00 49.50 80 TYR A O 1
ATOM 633 N N . GLN A 1 81 ? 48.039 5.266 9.980 1.00 44.94 81 GLN A N 1
ATOM 634 C CA . GLN A 1 81 ? 49.365 5.872 9.794 1.00 44.94 81 GLN A CA 1
ATOM 635 C C . GLN A 1 81 ? 50.504 5.025 10.407 1.00 44.94 81 GLN A C 1
ATOM 637 O O . GLN A 1 81 ? 51.616 5.013 9.888 1.00 44.94 81 GLN A O 1
ATOM 642 N N . VAL A 1 82 ? 50.251 4.283 11.494 1.00 47.06 82 VAL A N 1
ATOM 643 C CA . VAL A 1 82 ? 51.269 3.427 12.153 1.00 47.06 82 VAL A CA 1
ATOM 644 C C . VAL A 1 82 ? 51.451 2.071 11.443 1.00 47.06 82 VAL A C 1
ATOM 646 O O . VAL A 1 82 ? 52.458 1.391 11.640 1.00 47.06 82 VAL A O 1
ATOM 649 N N . MET A 1 83 ? 50.537 1.693 10.544 1.00 41.91 83 MET A N 1
ATOM 650 C CA . MET A 1 83 ? 50.627 0.466 9.737 1.00 41.91 83 MET A CA 1
ATOM 651 C C . MET A 1 83 ? 51.501 0.607 8.470 1.00 41.91 83 MET A C 1
ATOM 653 O O . MET A 1 83 ? 51.745 -0.392 7.794 1.00 41.91 83 MET A O 1
ATOM 657 N N . GLU A 1 84 ? 52.029 1.797 8.151 1.00 44.59 84 GLU A N 1
ATOM 658 C CA . GLU A 1 84 ? 52.883 2.026 6.965 1.00 44.59 84 GLU A CA 1
ATOM 659 C C . GLU A 1 84 ? 54.363 1.615 7.132 1.00 44.59 84 GLU A C 1
ATOM 661 O O . GLU A 1 84 ? 55.166 1.839 6.231 1.00 44.59 84 GLU A O 1
ATOM 666 N N . ASN A 1 85 ? 54.744 0.960 8.236 1.00 48.69 85 ASN A N 1
ATOM 667 C CA . ASN A 1 85 ? 56.122 0.487 8.459 1.00 48.69 85 ASN A CA 1
ATOM 668 C C . ASN A 1 85 ? 56.308 -1.039 8.333 1.00 48.69 85 ASN A C 1
ATOM 670 O O . ASN A 1 85 ? 57.295 -1.587 8.825 1.00 48.69 85 ASN A O 1
ATOM 674 N N . LEU A 1 86 ? 55.401 -1.743 7.648 1.00 42.31 86 LEU A N 1
ATOM 675 C CA . LEU A 1 86 ? 55.641 -3.121 7.198 1.00 42.31 86 LEU A CA 1
ATOM 676 C C . LEU A 1 86 ? 56.187 -3.118 5.759 1.00 42.31 86 LEU A C 1
ATOM 678 O O . LEU A 1 86 ? 55.702 -2.364 4.914 1.00 42.31 86 LEU A O 1
ATOM 682 N N . PRO A 1 87 ? 57.208 -3.935 5.451 1.00 57.53 87 PRO A N 1
ATOM 683 C CA . PRO A 1 87 ? 57.909 -3.842 4.183 1.00 57.53 87 PRO A CA 1
ATOM 684 C C . PRO A 1 87 ? 57.014 -4.338 3.040 1.00 57.53 87 PRO A C 1
ATOM 686 O O . PRO A 1 87 ? 56.342 -5.357 3.185 1.00 57.53 87 PRO A O 1
ATOM 689 N N . PHE A 1 88 ? 57.116 -3.659 1.886 1.00 54.41 88 PHE A N 1
ATOM 690 C CA . PHE A 1 88 ? 56.700 -4.090 0.537 1.00 54.41 88 PHE A CA 1
ATOM 691 C C . PHE A 1 88 ? 55.376 -3.532 -0.028 1.00 54.41 88 PHE A C 1
ATOM 693 O O . PHE A 1 88 ? 54.386 -4.247 -0.127 1.00 54.41 88 PHE A O 1
ATOM 700 N N . VAL A 1 89 ? 55.404 -2.317 -0.600 1.00 45.50 89 VAL A N 1
ATOM 701 C CA . VAL A 1 89 ? 54.610 -1.979 -1.804 1.00 45.50 89 VAL A CA 1
ATOM 702 C C . VAL A 1 89 ? 55.427 -1.041 -2.701 1.00 45.50 89 VAL A C 1
ATOM 704 O O . VAL A 1 89 ? 55.866 0.023 -2.278 1.00 45.50 89 VAL A O 1
ATOM 707 N N . ARG A 1 90 ? 55.649 -1.439 -3.961 1.00 51.31 90 ARG A N 1
ATOM 708 C CA . ARG A 1 90 ? 56.265 -0.595 -4.998 1.00 51.31 90 ARG A CA 1
ATOM 709 C C . ARG A 1 90 ? 55.467 0.704 -5.145 1.00 51.31 90 ARG A C 1
ATOM 711 O O . ARG A 1 90 ? 54.273 0.643 -5.435 1.00 51.31 90 ARG A O 1
ATOM 718 N N . SER A 1 91 ? 56.135 1.847 -4.998 1.00 48.88 91 SER A N 1
ATOM 719 C CA . SER A 1 91 ? 55.576 3.159 -5.329 1.00 48.88 91 SER A CA 1
ATOM 720 C C . SER A 1 91 ? 55.106 3.144 -6.788 1.00 48.88 91 SER A C 1
ATOM 722 O O . SER A 1 91 ? 55.924 3.059 -7.704 1.00 48.88 91 SER A O 1
ATOM 724 N N . ARG A 1 92 ? 53.787 3.116 -7.021 1.00 55.91 92 ARG A N 1
ATOM 725 C CA . ARG A 1 92 ? 53.233 3.262 -8.373 1.00 55.91 92 ARG A CA 1
ATOM 726 C C . ARG A 1 92 ? 53.215 4.747 -8.695 1.00 55.91 92 ARG A C 1
ATOM 728 O O . ARG A 1 92 ? 52.561 5.516 -7.995 1.00 55.91 92 ARG A O 1
ATOM 735 N N . ASN A 1 93 ? 53.905 5.135 -9.762 1.00 70.06 93 ASN A N 1
ATOM 736 C CA . ASN A 1 93 ? 53.888 6.508 -10.258 1.00 70.06 93 ASN A CA 1
ATOM 737 C C . ASN A 1 93 ? 52.437 6.926 -10.561 1.00 70.06 93 ASN A C 1
ATOM 739 O O . ASN A 1 93 ? 51.656 6.119 -11.067 1.00 70.06 93 ASN A O 1
ATOM 743 N N . ALA A 1 94 ? 52.063 8.179 -10.284 1.00 67.75 94 ALA A N 1
ATOM 744 C CA . ALA A 1 94 ? 50.694 8.685 -10.474 1.00 67.75 94 ALA A CA 1
ATOM 745 C C . ALA A 1 94 ? 50.133 8.411 -11.889 1.00 67.75 94 ALA A C 1
ATOM 747 O O . ALA A 1 94 ? 48.967 8.047 -12.042 1.00 67.75 94 ALA A O 1
ATOM 748 N N . ALA A 1 95 ? 50.997 8.461 -12.908 1.00 69.88 95 ALA A N 1
ATOM 749 C CA . ALA A 1 95 ? 50.665 8.103 -14.288 1.00 69.88 95 ALA A CA 1
ATOM 750 C C . ALA A 1 95 ? 50.234 6.630 -14.456 1.00 69.88 95 ALA A C 1
ATOM 752 O O . ALA A 1 95 ? 49.352 6.310 -15.251 1.00 69.88 95 ALA A O 1
ATOM 753 N N . GLU A 1 96 ? 50.819 5.713 -13.685 1.00 72.62 96 GLU A N 1
ATOM 754 C CA . GLU A 1 96 ? 50.462 4.292 -13.695 1.00 72.62 96 GLU A CA 1
ATOM 755 C C . GLU A 1 96 ? 49.107 4.044 -13.011 1.00 72.62 96 GLU A C 1
ATOM 757 O O . GLU A 1 96 ? 48.346 3.161 -13.415 1.00 72.62 96 GLU A O 1
ATOM 762 N N . ILE A 1 97 ? 48.766 4.845 -11.997 1.00 71.69 97 ILE A N 1
ATOM 763 C CA . ILE A 1 97 ? 47.456 4.809 -11.332 1.00 71.69 97 ILE A CA 1
ATOM 764 C C . ILE A 1 97 ? 46.365 5.281 -12.299 1.00 71.69 97 ILE A C 1
ATOM 766 O O . ILE A 1 97 ? 45.341 4.610 -12.441 1.00 71.69 97 ILE A O 1
ATOM 770 N N . GLU A 1 98 ? 46.600 6.380 -13.016 1.00 80.12 98 GLU A N 1
ATOM 771 C CA . GLU A 1 98 ? 45.670 6.906 -14.018 1.00 80.12 98 GLU A CA 1
ATOM 772 C C . GLU A 1 98 ? 45.467 5.925 -15.184 1.00 80.12 98 GLU A C 1
ATOM 774 O O . GLU A 1 98 ? 44.330 5.589 -15.530 1.00 80.12 98 GLU A O 1
ATOM 779 N N . ALA A 1 99 ? 46.556 5.354 -15.710 1.00 81.19 99 ALA A N 1
ATOM 780 C CA . ALA A 1 99 ? 46.500 4.333 -16.754 1.00 81.19 99 ALA A CA 1
ATOM 781 C C . ALA A 1 99 ? 45.729 3.077 -16.306 1.00 81.19 99 ALA A C 1
ATOM 783 O O . ALA A 1 99 ? 44.944 2.508 -17.071 1.00 81.19 99 ALA A O 1
ATOM 784 N N . ASN A 1 100 ? 45.905 2.645 -15.055 1.00 79.56 100 ASN A N 1
ATOM 785 C CA . ASN A 1 100 ? 45.153 1.521 -14.502 1.00 79.56 100 ASN A CA 1
ATOM 786 C C . ASN A 1 100 ? 43.675 1.860 -14.276 1.00 79.56 100 ASN A C 1
ATOM 788 O O . ASN A 1 100 ? 42.823 1.002 -14.505 1.00 79.56 100 ASN A O 1
ATOM 792 N N . ASN A 1 101 ? 43.340 3.091 -13.890 1.00 81.31 101 ASN A N 1
ATOM 793 C CA . ASN A 1 101 ? 41.952 3.535 -13.754 1.00 81.31 101 ASN A CA 1
ATOM 794 C C . ASN A 1 101 ? 41.231 3.588 -15.105 1.00 81.31 101 ASN A C 1
ATOM 796 O O . ASN A 1 101 ? 40.090 3.137 -15.200 1.00 81.31 101 ASN A O 1
ATOM 800 N N . LEU A 1 102 ? 41.905 4.034 -16.167 1.00 82.06 102 LEU A N 1
ATOM 801 C CA . LEU A 1 102 ? 41.380 3.995 -17.536 1.00 82.06 102 LEU A CA 1
ATOM 802 C C . LEU A 1 102 ? 41.126 2.552 -18.005 1.00 82.06 102 LEU A C 1
ATOM 804 O O . LEU A 1 102 ? 40.039 2.247 -18.498 1.00 82.06 102 LEU A O 1
ATOM 808 N N . LYS A 1 103 ? 42.075 1.632 -17.768 1.00 81.62 103 LYS A N 1
ATOM 809 C CA . LYS A 1 103 ? 41.910 0.194 -18.070 1.00 81.62 103 LYS A CA 1
ATOM 810 C C . LYS A 1 103 ? 40.772 -0.443 -17.268 1.00 81.62 103 LYS A C 1
ATOM 812 O O . LYS A 1 103 ? 39.979 -1.208 -17.817 1.00 81.62 103 LYS A O 1
ATOM 817 N N . ARG A 1 104 ? 40.655 -0.114 -15.977 1.00 77.25 104 ARG A N 1
ATOM 818 C CA . ARG A 1 104 ? 39.560 -0.577 -15.108 1.00 77.25 104 ARG A CA 1
ATOM 819 C C . ARG A 1 104 ? 38.212 -0.051 -15.586 1.00 77.25 104 ARG A C 1
ATOM 821 O O . ARG A 1 104 ? 37.277 -0.834 -15.672 1.00 77.25 104 ARG A O 1
ATOM 828 N N . LYS A 1 105 ? 38.120 1.225 -15.970 1.00 74.38 105 LYS A N 1
ATOM 829 C CA . LYS A 1 105 ? 36.893 1.846 -16.492 1.00 74.38 105 LYS A CA 1
ATOM 830 C C . LYS A 1 105 ? 36.468 1.260 -17.844 1.00 74.38 105 LYS A C 1
ATOM 832 O O . LYS A 1 105 ? 35.275 1.107 -18.078 1.00 74.38 105 LYS A O 1
ATOM 837 N N . ALA A 1 106 ? 37.420 0.884 -18.700 1.00 76.19 106 ALA A N 1
ATOM 838 C CA . ALA A 1 106 ? 37.140 0.190 -19.960 1.00 76.19 106 ALA A CA 1
ATOM 839 C C . ALA A 1 106 ? 36.639 -1.253 -19.745 1.00 76.19 106 ALA A C 1
ATOM 841 O O . ALA A 1 106 ? 35.738 -1.712 -20.449 1.00 76.19 106 ALA A O 1
ATOM 842 N N . ASN A 1 107 ? 37.186 -1.959 -18.748 1.00 76.69 107 ASN A N 1
ATOM 843 C CA . ASN A 1 107 ? 36.835 -3.353 -18.454 1.00 76.69 107 ASN A CA 1
ATOM 844 C C . ASN A 1 107 ? 35.625 -3.502 -17.512 1.00 76.69 107 ASN A C 1
ATOM 846 O O . ASN A 1 107 ? 34.947 -4.534 -17.531 1.00 76.69 107 ASN A O 1
ATOM 850 N N . GLN A 1 108 ? 35.308 -2.481 -16.713 1.00 79.19 108 GLN A N 1
ATOM 851 C CA . GLN A 1 108 ? 34.125 -2.450 -15.863 1.00 79.19 108 GLN A CA 1
ATOM 852 C C . GLN A 1 108 ? 32.908 -2.059 -16.699 1.00 79.19 108 GLN A C 1
ATOM 854 O O . GLN A 1 108 ? 32.610 -0.892 -16.945 1.00 79.19 108 GLN A O 1
ATOM 859 N N . LYS A 1 109 ? 32.159 -3.073 -17.122 1.00 76.50 109 LYS A N 1
ATOM 860 C CA . LYS A 1 109 ? 30.825 -2.881 -17.692 1.00 76.50 109 LYS A CA 1
ATOM 861 C C . LYS A 1 109 ? 29.966 -2.119 -16.675 1.00 76.50 109 LYS A C 1
ATOM 863 O O . LYS A 1 109 ? 29.830 -2.570 -15.538 1.00 76.50 109 LYS A O 1
ATOM 868 N N . SER A 1 110 ? 29.399 -0.979 -17.077 1.00 78.44 110 SER A N 1
ATOM 869 C CA . SER A 1 110 ? 28.518 -0.197 -16.205 1.00 78.44 110 SER A CA 1
ATOM 870 C C . SER A 1 110 ? 27.342 -1.052 -15.726 1.00 78.44 110 SER A C 1
ATOM 872 O O . SER A 1 110 ? 26.858 -1.921 -16.455 1.00 78.44 110 SER A O 1
ATOM 874 N N . ILE A 1 111 ? 26.847 -0.785 -14.514 1.00 72.31 111 ILE A N 1
ATOM 875 C CA . ILE A 1 111 ? 25.622 -1.414 -13.990 1.00 72.31 111 ILE A CA 1
ATOM 876 C C . ILE A 1 111 ? 24.475 -1.283 -15.001 1.00 72.31 111 ILE A C 1
ATOM 878 O O . ILE A 1 111 ? 23.741 -2.242 -15.222 1.00 72.31 111 ILE A O 1
ATOM 882 N N . GLN A 1 112 ? 24.402 -0.154 -15.713 1.00 69.44 112 GLN A N 1
ATOM 883 C CA . GLN A 1 112 ? 23.432 0.106 -16.781 1.00 69.44 112 GLN A CA 1
ATOM 884 C C . GLN A 1 112 ? 23.421 -0.979 -17.877 1.00 69.44 112 GLN A C 1
ATOM 886 O O . GLN A 1 112 ? 22.360 -1.300 -18.400 1.00 69.44 112 GLN A O 1
ATOM 891 N N . LYS A 1 113 ? 24.563 -1.612 -18.187 1.00 78.56 113 LYS A N 1
ATOM 892 C CA . LYS A 1 113 ? 24.649 -2.723 -19.155 1.00 78.56 113 LYS A CA 1
ATOM 893 C C . LYS A 1 113 ? 23.934 -3.992 -18.679 1.00 78.56 113 LYS A C 1
ATOM 895 O O . LYS A 1 113 ? 23.461 -4.775 -19.503 1.00 78.56 113 LYS A O 1
ATOM 900 N N . TYR A 1 114 ? 23.863 -4.200 -17.366 1.00 71.56 114 TYR A N 1
ATOM 901 C CA . TYR A 1 114 ? 23.164 -5.324 -16.737 1.00 71.56 114 TYR A CA 1
ATOM 902 C C . TYR A 1 114 ? 21.780 -4.954 -16.213 1.00 71.56 114 TYR A C 1
ATOM 904 O O . TYR A 1 114 ? 20.992 -5.848 -15.910 1.00 71.56 114 TYR A O 1
ATOM 912 N N . MET A 1 115 ? 21.424 -3.668 -16.228 1.00 71.12 115 MET A N 1
ATOM 913 C CA . MET A 1 115 ? 20.038 -3.208 -16.198 1.00 71.12 115 MET A CA 1
ATOM 914 C C . MET A 1 115 ? 19.358 -3.547 -17.537 1.00 71.12 115 MET A C 1
ATOM 916 O O . MET A 1 115 ? 18.843 -2.687 -18.246 1.00 71.12 115 MET A O 1
ATOM 920 N N . LYS A 1 116 ? 19.355 -4.833 -17.913 1.00 56.62 116 LYS A N 1
ATOM 921 C CA . LYS A 1 116 ? 18.492 -5.365 -18.963 1.00 56.62 116 LYS A CA 1
ATOM 922 C C . LYS A 1 116 ? 17.051 -5.091 -18.538 1.00 56.62 116 LYS A C 1
ATOM 924 O O . LYS A 1 116 ? 16.498 -5.818 -17.725 1.00 56.62 116 LYS A O 1
ATOM 929 N N . LYS A 1 117 ? 16.451 -4.048 -19.110 1.00 52.03 117 LYS A N 1
ATOM 930 C CA . LYS A 1 117 ? 15.014 -3.977 -19.408 1.00 52.03 117 LYS A CA 1
ATOM 931 C C . LYS A 1 117 ? 14.067 -4.321 -18.241 1.00 52.03 117 LYS A C 1
ATOM 933 O O . LYS A 1 117 ? 13.006 -4.884 -18.460 1.00 52.03 117 LYS A O 1
ATOM 938 N N . SER A 1 118 ? 14.383 -3.920 -17.010 1.00 50.84 118 SER A N 1
ATOM 939 C CA . SER A 1 118 ? 13.340 -3.716 -15.988 1.00 50.84 118 SER A CA 1
ATOM 940 C C . SER A 1 118 ? 12.590 -2.392 -16.205 1.00 50.84 118 SER A C 1
ATOM 942 O O . SER A 1 118 ? 11.540 -2.173 -15.610 1.00 50.84 118 SER A O 1
ATOM 944 N N . VAL A 1 119 ? 13.082 -1.553 -17.128 1.00 51.81 119 VAL A N 1
ATOM 945 C CA . VAL A 1 119 ? 12.519 -0.252 -17.546 1.00 51.81 119 VAL A CA 1
ATOM 946 C C . VAL A 1 119 ? 11.246 -0.387 -18.406 1.00 51.81 119 VAL A C 1
ATOM 948 O O . VAL A 1 119 ? 10.703 0.597 -18.886 1.00 51.81 119 VAL A O 1
ATOM 951 N N . SER A 1 120 ? 10.695 -1.589 -18.568 1.00 47.41 120 SER A N 1
ATOM 952 C CA . SER A 1 120 ? 9.304 -1.743 -19.011 1.00 47.41 120 SER A CA 1
ATOM 953 C C . SER A 1 120 ? 8.525 -2.716 -18.137 1.00 47.41 120 SER A C 1
ATOM 955 O O . SER A 1 120 ? 7.610 -3.375 -18.630 1.00 47.41 120 SER A O 1
ATOM 957 N N . ARG A 1 121 ? 8.837 -2.809 -16.831 1.00 54.69 121 ARG A N 1
ATOM 958 C CA . ARG A 1 121 ? 7.741 -3.080 -15.899 1.00 54.69 121 ARG A CA 1
ATOM 959 C C . ARG A 1 121 ? 6.843 -1.872 -16.077 1.00 54.69 121 ARG A C 1
ATOM 961 O O . ARG A 1 121 ? 7.237 -0.752 -15.771 1.00 54.69 121 ARG A O 1
ATOM 968 N N . ILE A 1 122 ? 5.748 -2.097 -16.774 1.00 56.56 122 ILE A N 1
ATOM 969 C CA . ILE A 1 122 ? 4.775 -1.086 -17.095 1.00 56.56 122 ILE A CA 1
ATOM 970 C C . ILE A 1 122 ? 4.251 -0.645 -15.725 1.00 56.56 122 ILE A C 1
ATOM 972 O O . ILE A 1 122 ? 3.505 -1.377 -15.097 1.00 56.56 122 ILE A O 1
ATOM 976 N N . VAL A 1 123 ? 4.811 0.426 -15.170 1.00 60.38 123 VAL A N 1
ATOM 977 C CA . VAL A 1 123 ? 4.445 0.951 -13.855 1.00 60.38 123 VAL A CA 1
ATOM 978 C C . VAL A 1 123 ? 3.779 2.274 -14.148 1.00 60.38 123 VAL A C 1
ATOM 980 O O . VAL A 1 123 ? 4.395 3.167 -14.736 1.00 60.38 123 VAL A O 1
ATOM 983 N N . ALA A 1 124 ? 2.499 2.370 -13.802 1.00 62.81 124 ALA A N 1
ATOM 984 C CA . ALA A 1 124 ? 1.751 3.610 -13.896 1.00 62.81 124 ALA A CA 1
ATOM 985 C C . ALA A 1 124 ? 2.544 4.748 -13.222 1.00 62.81 124 ALA A C 1
ATOM 987 O O . ALA A 1 124 ? 3.202 4.515 -12.199 1.00 62.81 124 ALA A O 1
ATOM 988 N N . PRO A 1 125 ? 2.511 5.978 -13.769 1.00 71.31 125 PRO A N 1
ATOM 989 C CA . PRO A 1 125 ? 3.160 7.115 -13.130 1.00 71.31 125 PRO A CA 1
ATOM 990 C C . PRO A 1 125 ? 2.708 7.222 -11.668 1.00 71.31 125 PRO A C 1
ATOM 992 O O . PRO A 1 125 ? 1.562 6.914 -11.335 1.00 71.31 125 PRO A O 1
ATOM 995 N N . THR A 1 126 ? 3.616 7.639 -10.784 1.00 76.94 126 THR A N 1
ATOM 996 C CA . THR A 1 126 ? 3.455 7.542 -9.319 1.00 76.94 126 THR A CA 1
ATOM 997 C C . THR A 1 126 ? 2.145 8.144 -8.803 1.00 76.94 126 THR A C 1
ATOM 999 O O . THR A 1 126 ? 1.561 7.609 -7.862 1.00 76.94 126 THR A O 1
ATOM 1002 N N . ASN A 1 127 ? 1.655 9.213 -9.434 1.00 85.12 127 ASN A N 1
ATOM 1003 C CA . ASN A 1 127 ? 0.382 9.850 -9.095 1.00 85.12 127 ASN A CA 1
ATOM 1004 C C . ASN A 1 127 ? -0.833 8.999 -9.495 1.00 85.12 127 ASN A C 1
ATOM 1006 O O . ASN A 1 127 ? -1.734 8.816 -8.682 1.00 85.12 127 ASN A O 1
ATOM 1010 N N . VAL A 1 128 ? -0.831 8.425 -10.703 1.00 87.31 128 VAL A N 1
ATOM 1011 C CA . VAL A 1 128 ? -1.916 7.551 -11.188 1.00 87.31 128 VAL A CA 1
ATOM 1012 C C . VAL A 1 128 ? -1.976 6.271 -10.361 1.00 87.31 128 VAL A C 1
ATOM 1014 O O . VAL A 1 128 ? -3.056 5.864 -9.947 1.00 87.31 128 VAL A O 1
ATOM 1017 N N . LYS A 1 129 ? -0.819 5.688 -10.016 1.00 90.00 129 LYS A N 1
ATOM 1018 C CA . LYS A 1 129 ? -0.767 4.524 -9.120 1.00 90.00 129 LYS A CA 1
ATOM 1019 C C . LYS A 1 129 ? -1.449 4.815 -7.781 1.00 90.00 129 LYS A C 1
ATOM 1021 O O . LYS A 1 129 ? -2.276 4.029 -7.343 1.00 90.00 129 LYS A O 1
ATOM 1026 N N . LYS A 1 130 ? -1.127 5.948 -7.145 1.00 89.94 130 LYS A N 1
ATOM 1027 C CA . LYS A 1 130 ? -1.737 6.338 -5.863 1.00 89.94 130 LYS A CA 1
ATOM 1028 C C . LYS A 1 130 ? -3.254 6.490 -5.975 1.00 89.94 130 LYS A C 1
ATOM 1030 O O . LYS A 1 130 ? -3.965 6.057 -5.078 1.00 89.94 130 LYS A O 1
ATOM 1035 N N . GLN A 1 131 ? -3.742 7.094 -7.058 1.00 91.62 131 GLN A N 1
ATOM 1036 C CA . GLN A 1 131 ? -5.180 7.256 -7.287 1.00 91.62 131 GLN A CA 1
ATOM 1037 C C . GLN A 1 131 ? -5.881 5.905 -7.452 1.00 91.62 131 GLN A C 1
ATOM 1039 O O . GLN A 1 131 ? -6.919 5.681 -6.835 1.00 91.62 131 GLN A O 1
ATOM 1044 N N . LEU A 1 132 ? -5.289 4.989 -8.221 1.00 93.56 132 LEU A N 1
ATOM 1045 C CA . LEU A 1 132 ? -5.816 3.637 -8.396 1.00 93.56 132 LEU A CA 1
ATOM 1046 C C . LEU A 1 132 ? -5.775 2.831 -7.089 1.00 93.56 132 LEU A C 1
ATOM 1048 O O . LEU A 1 132 ? -6.754 2.172 -6.759 1.00 93.56 132 LEU A O 1
ATOM 1052 N N . ASP A 1 133 ? -4.702 2.939 -6.302 1.00 93.56 133 ASP A N 1
ATOM 1053 C CA . ASP A 1 133 ? -4.606 2.295 -4.984 1.00 93.56 133 ASP A CA 1
ATOM 1054 C C . ASP A 1 133 ? -5.721 2.782 -4.040 1.00 93.56 133 ASP A C 1
ATOM 1056 O O . ASP A 1 133 ? -6.354 1.976 -3.356 1.00 93.56 133 ASP A O 1
ATOM 1060 N N . ILE A 1 134 ? -6.006 4.090 -4.027 1.00 92.88 134 ILE A N 1
ATOM 1061 C CA . ILE A 1 134 ? -7.106 4.669 -3.238 1.00 92.88 134 ILE A CA 1
ATOM 1062 C C . ILE A 1 134 ? -8.458 4.168 -3.752 1.00 92.88 134 ILE A C 1
ATOM 1064 O O . ILE A 1 134 ? -9.300 3.779 -2.947 1.00 92.88 134 ILE A O 1
ATOM 1068 N N . ALA A 1 135 ? -8.667 4.137 -5.070 1.00 93.44 135 ALA A N 1
ATOM 1069 C CA . ALA A 1 135 ? -9.909 3.650 -5.666 1.00 93.44 135 ALA A CA 1
ATOM 1070 C C . ALA A 1 135 ? -10.177 2.178 -5.311 1.00 93.44 135 ALA A C 1
ATOM 1072 O O . ALA A 1 135 ? -11.280 1.844 -4.887 1.00 93.44 135 ALA A O 1
ATOM 1073 N N . VAL A 1 136 ? -9.158 1.318 -5.401 1.00 94.62 136 VAL A N 1
ATOM 1074 C CA . VAL A 1 136 ? -9.247 -0.093 -4.991 1.00 94.62 136 VAL A CA 1
ATOM 1075 C C . VAL A 1 136 ? -9.523 -0.214 -3.491 1.00 94.62 136 VAL A C 1
ATOM 1077 O O . VAL A 1 136 ? -10.354 -1.018 -3.083 1.00 94.62 136 VAL A O 1
ATOM 1080 N N . THR A 1 137 ? -8.879 0.610 -2.663 1.00 94.31 137 THR A N 1
ATOM 1081 C CA . THR A 1 137 ? -9.122 0.620 -1.210 1.00 94.31 137 THR A CA 1
ATOM 1082 C C . THR A 1 137 ? -10.565 1.022 -0.893 1.00 94.31 137 THR A C 1
ATOM 1084 O O . THR A 1 137 ? -11.225 0.374 -0.086 1.00 94.31 137 THR A O 1
ATOM 1087 N N . MET A 1 138 ? -11.093 2.043 -1.571 1.00 93.19 138 MET A N 1
ATOM 1088 C CA . MET A 1 138 ? -12.478 2.486 -1.403 1.00 93.19 138 MET A CA 1
ATOM 1089 C C . MET A 1 138 ? -13.487 1.457 -1.903 1.00 93.19 138 MET A C 1
ATOM 1091 O O . MET A 1 138 ? -14.503 1.282 -1.245 1.00 93.19 138 MET A O 1
ATOM 1095 N N . PHE A 1 139 ? -13.212 0.762 -3.009 1.00 94.88 139 PHE A N 1
ATOM 1096 C CA . PHE A 1 139 ? -14.021 -0.373 -3.467 1.00 94.88 139 PHE A CA 1
ATOM 1097 C C . PHE A 1 139 ? -14.138 -1.432 -2.367 1.00 94.88 139 PHE A C 1
ATOM 1099 O O . PHE A 1 139 ? -15.235 -1.835 -1.996 1.00 94.88 139 PHE A O 1
ATOM 1106 N N . VAL A 1 140 ? -13.009 -1.809 -1.766 1.00 94.56 140 VAL A N 1
ATOM 1107 C CA . VAL A 1 140 ? -12.985 -2.808 -0.696 1.00 94.56 140 VAL A CA 1
ATOM 1108 C C . VAL A 1 140 ? -13.768 -2.351 0.538 1.00 94.56 140 VAL A C 1
ATOM 1110 O O . VAL A 1 140 ? -14.555 -3.123 1.080 1.00 94.56 140 VAL A O 1
ATOM 1113 N N . ILE A 1 141 ? -13.582 -1.102 0.973 1.00 91.94 141 ILE A N 1
ATOM 1114 C CA . ILE A 1 141 ? -14.227 -0.567 2.181 1.00 91.94 141 ILE A CA 1
ATOM 1115 C C . ILE A 1 141 ? -15.724 -0.327 1.964 1.00 91.94 141 ILE A C 1
ATOM 1117 O O . ILE A 1 141 ? -16.534 -0.728 2.795 1.00 91.94 141 ILE A O 1
ATOM 1121 N N . ARG A 1 142 ? -16.101 0.341 0.869 1.00 92.50 142 ARG A N 1
ATOM 1122 C CA . ARG A 1 142 ? -17.492 0.748 0.615 1.00 92.50 142 ARG A CA 1
ATOM 1123 C C . ARG A 1 142 ? -18.385 -0.438 0.290 1.00 92.50 142 ARG A C 1
ATOM 1125 O O . ARG A 1 142 ? -19.504 -0.489 0.787 1.00 92.50 142 ARG A O 1
ATOM 1132 N N . ASP A 1 143 ? -17.868 -1.395 -0.473 1.00 96.19 143 ASP A N 1
ATOM 1133 C CA . ASP A 1 143 ? -18.636 -2.564 -0.899 1.00 96.19 143 ASP A CA 1
ATOM 1134 C C . ASP A 1 143 ? -18.427 -3.762 0.046 1.00 96.19 143 ASP A C 1
ATOM 1136 O O . ASP A 1 143 ? -18.837 -4.879 -0.275 1.00 96.19 143 ASP A O 1
ATOM 1140 N N . LEU A 1 144 ? -17.775 -3.540 1.200 1.00 92.50 144 LEU A N 1
ATOM 1141 C CA . LEU A 1 144 ? -17.468 -4.539 2.235 1.00 92.50 144 LEU A CA 1
ATOM 1142 C C . LEU A 1 144 ? -16.841 -5.825 1.671 1.00 92.50 144 LEU A C 1
ATOM 1144 O O . LEU A 1 144 ? -17.128 -6.936 2.121 1.00 92.50 144 LEU A O 1
ATOM 1148 N N . GLN A 1 145 ? -15.985 -5.680 0.661 1.00 96.00 145 GLN A N 1
ATOM 1149 C CA . GLN A 1 145 ? -15.360 -6.819 0.001 1.00 96.00 145 GLN A CA 1
ATOM 1150 C C . GLN A 1 145 ? -14.267 -7.422 0.887 1.00 96.00 145 GLN A C 1
ATOM 1152 O O . GLN A 1 145 ? -13.581 -6.709 1.627 1.00 96.00 145 GLN A O 1
ATOM 1157 N N . PRO A 1 146 ? -14.034 -8.741 0.803 1.00 95.69 146 PRO A N 1
ATOM 1158 C CA . PRO A 1 146 ? -12.916 -9.345 1.503 1.00 95.69 146 PRO A CA 1
ATOM 1159 C C . PRO A 1 146 ? -11.588 -8.842 0.923 1.00 95.69 146 PRO A C 1
ATOM 1161 O O . PRO A 1 146 ? -11.417 -8.735 -0.290 1.00 95.69 146 PRO A O 1
ATOM 1164 N N . LEU A 1 147 ? -10.589 -8.609 1.783 1.00 94.50 147 LEU A N 1
ATOM 1165 C CA . LEU A 1 147 ? -9.278 -8.095 1.353 1.00 94.50 147 LEU A CA 1
ATOM 1166 C C . LEU A 1 147 ? -8.549 -9.016 0.354 1.00 94.50 147 LEU A C 1
ATOM 1168 O O . LEU A 1 147 ? -7.619 -8.572 -0.314 1.00 94.50 147 LEU A O 1
ATOM 1172 N N . CYS A 1 148 ? -8.914 -10.300 0.279 1.00 95.50 148 CYS A N 1
ATOM 1173 C CA . CYS A 1 148 ? -8.331 -11.249 -0.673 1.00 95.50 148 CYS A CA 1
ATOM 1174 C C . CYS A 1 148 ? -8.744 -10.992 -2.128 1.00 95.50 148 CYS A C 1
ATOM 1176 O O . CYS A 1 148 ? -8.057 -11.480 -3.017 1.00 95.50 148 CYS A O 1
ATOM 1178 N N . VAL A 1 149 ? -9.775 -10.174 -2.382 1.00 96.25 149 VAL A N 1
ATOM 1179 C CA . VAL A 1 149 ? -10.284 -9.901 -3.739 1.00 96.25 149 VAL A CA 1
ATOM 1180 C C . VAL A 1 149 ? -9.208 -9.380 -4.698 1.00 96.25 149 VAL A C 1
ATOM 1182 O O . VAL A 1 149 ? -9.247 -9.646 -5.894 1.00 96.25 149 VAL A O 1
ATOM 1185 N N . VAL A 1 150 ? -8.188 -8.682 -4.188 1.00 94.94 150 VAL A N 1
ATOM 1186 C CA . VAL A 1 150 ? -7.089 -8.157 -5.017 1.00 94.94 150 VAL A CA 1
ATOM 1187 C C . VAL A 1 150 ? -6.075 -9.209 -5.462 1.00 94.94 150 VAL A C 1
ATOM 1189 O O . VAL A 1 150 ? -5.251 -8.936 -6.330 1.00 94.94 150 VAL A O 1
ATOM 1192 N N . GLU A 1 151 ? -6.121 -10.398 -4.868 1.00 95.06 151 GLU A N 1
ATOM 1193 C CA . GLU A 1 151 ? -5.296 -11.553 -5.230 1.00 95.06 151 GLU A CA 1
ATOM 1194 C C . GLU A 1 151 ? -6.095 -12.563 -6.077 1.00 95.06 151 GLU A C 1
ATOM 1196 O O . GLU A 1 151 ? -5.510 -13.478 -6.660 1.00 95.06 151 GLU A O 1
ATOM 1201 N N . ASP A 1 152 ? -7.414 -12.373 -6.207 1.00 96.06 152 ASP A N 1
ATOM 1202 C CA . ASP A 1 152 ? -8.281 -13.250 -6.986 1.00 96.06 152 ASP A CA 1
ATOM 1203 C C . ASP A 1 152 ? -7.976 -13.144 -8.483 1.00 96.06 152 ASP A C 1
ATOM 1205 O O . ASP A 1 152 ? -7.990 -12.069 -9.090 1.00 96.06 152 ASP A O 1
ATOM 1209 N N . SER A 1 153 ? -7.759 -14.299 -9.112 1.00 96.56 153 SER A N 1
ATOM 1210 C CA . SER A 1 153 ? -7.334 -14.387 -10.516 1.00 96.56 153 SER A CA 1
ATOM 1211 C C . SER A 1 153 ? -8.275 -13.674 -11.496 1.00 96.56 153 SER A C 1
ATOM 1213 O O . SER A 1 153 ? -7.806 -13.029 -12.435 1.00 96.56 153 SER A O 1
ATOM 1215 N N . GLY A 1 154 ? -9.591 -13.744 -11.271 1.00 96.88 154 GLY A N 1
ATOM 1216 C CA . GLY A 1 154 ? -10.588 -13.070 -12.105 1.00 96.88 154 GLY A CA 1
ATOM 1217 C C . GLY A 1 154 ? -10.476 -11.548 -12.031 1.00 96.88 154 GLY A C 1
ATOM 1218 O O . GLY A 1 154 ? -10.431 -10.882 -13.067 1.00 96.88 154 GLY A O 1
ATOM 1219 N N . PHE A 1 155 ? -10.357 -11.003 -10.819 1.00 95.50 155 PHE A N 1
ATOM 1220 C CA . PHE A 1 155 ? -10.212 -9.566 -10.601 1.00 95.50 155 PHE A CA 1
ATOM 1221 C C . PHE A 1 155 ? -8.879 -9.047 -11.148 1.00 95.50 155 PHE A C 1
ATOM 1223 O O . PHE 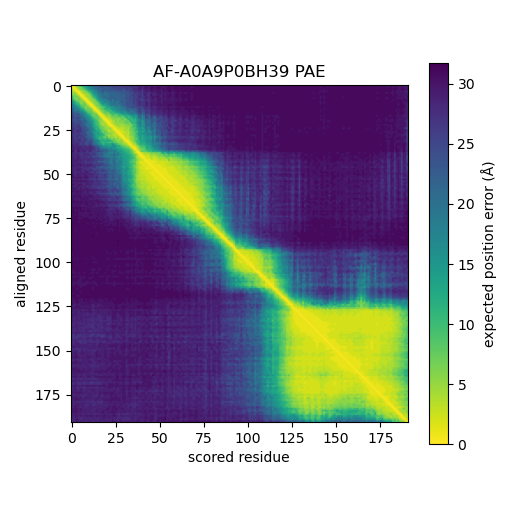A 1 155 ? -8.854 -8.072 -11.900 1.00 95.50 155 PHE A O 1
ATOM 1230 N N . VAL A 1 156 ? -7.780 -9.754 -10.871 1.00 95.06 156 VAL A N 1
ATOM 1231 C CA . VAL A 1 156 ? -6.454 -9.434 -11.420 1.00 95.06 156 VAL A CA 1
ATOM 1232 C C . VAL A 1 156 ? -6.492 -9.404 -12.948 1.00 95.06 156 VAL A C 1
ATOM 1234 O O . VAL A 1 156 ? -5.996 -8.455 -13.552 1.00 95.06 156 VAL A O 1
ATOM 1237 N N . ASN A 1 157 ? -7.119 -10.393 -13.591 1.00 96.00 157 ASN A N 1
ATOM 1238 C CA . ASN A 1 157 ? -7.217 -10.441 -15.048 1.00 96.00 157 ASN A CA 1
ATOM 1239 C C . ASN A 1 157 ? -8.006 -9.251 -15.618 1.00 96.00 157 ASN A C 1
ATOM 1241 O O . ASN A 1 157 ? -7.581 -8.660 -16.609 1.00 96.00 157 ASN A O 1
ATOM 1245 N N . ILE A 1 158 ? -9.115 -8.856 -14.982 1.00 95.75 158 ILE A N 1
ATOM 1246 C CA . ILE A 1 158 ? -9.885 -7.668 -15.387 1.00 95.75 158 ILE A CA 1
ATOM 1247 C C . ILE A 1 158 ? -9.007 -6.417 -15.312 1.00 95.75 158 ILE A C 1
ATOM 1249 O O . ILE A 1 158 ? -8.898 -5.679 -16.291 1.00 95.75 158 ILE A O 1
ATOM 1253 N N . ILE A 1 159 ? -8.327 -6.205 -14.185 1.00 94.06 159 ILE A N 1
ATOM 1254 C CA . ILE A 1 159 ? -7.472 -5.032 -13.987 1.00 94.06 159 ILE A CA 1
ATOM 1255 C C . ILE A 1 159 ? -6.311 -5.015 -14.983 1.00 94.06 159 ILE A C 1
ATOM 1257 O O . ILE A 1 159 ? -6.050 -3.979 -15.587 1.00 94.06 159 ILE A O 1
ATOM 1261 N N . MET A 1 160 ? -5.680 -6.160 -15.250 1.00 91.12 160 MET A N 1
ATOM 1262 C CA . MET A 1 160 ? -4.623 -6.261 -16.261 1.00 91.12 160 MET A CA 1
ATOM 1263 C C . MET A 1 160 ? -5.113 -5.953 -17.681 1.00 91.12 160 MET A C 1
ATOM 1265 O O . MET A 1 160 ? -4.321 -5.498 -18.504 1.00 91.12 160 MET A O 1
ATOM 1269 N N . LYS A 1 161 ? -6.388 -6.215 -17.999 1.00 94.06 161 LYS A N 1
ATOM 1270 C CA . LYS A 1 161 ? -6.984 -5.862 -19.298 1.00 94.06 161 LYS A CA 1
ATOM 1271 C C . LYS A 1 161 ? -7.340 -4.382 -19.395 1.00 94.06 161 LYS A C 1
ATOM 1273 O O . LYS A 1 161 ? -7.206 -3.821 -20.479 1.00 94.06 161 LYS A O 1
ATOM 1278 N N . LEU A 1 162 ? -7.772 -3.773 -18.293 1.00 92.31 162 LEU A N 1
ATOM 1279 C CA . LEU A 1 162 ? -8.106 -2.349 -18.229 1.00 92.31 162 LEU A CA 1
ATOM 1280 C C . LEU A 1 162 ? -6.852 -1.471 -18.229 1.00 92.31 162 LEU A C 1
ATOM 1282 O O . LEU A 1 162 ? -6.740 -0.558 -19.044 1.00 92.31 162 LEU A O 1
ATOM 1286 N N . ASP A 1 163 ? -5.901 -1.766 -17.345 1.00 89.19 163 ASP A N 1
ATOM 1287 C CA . ASP A 1 163 ? -4.621 -1.073 -17.265 1.00 89.19 163 ASP A CA 1
ATOM 1288 C C . ASP A 1 163 ? -3.469 -2.062 -17.002 1.00 89.19 163 ASP A C 1
ATOM 1290 O O . ASP A 1 163 ? -3.136 -2.365 -15.853 1.00 89.19 163 ASP A O 1
ATOM 1294 N N . PRO A 1 164 ? -2.773 -2.517 -18.062 1.00 88.94 164 PRO A N 1
ATOM 1295 C CA . PRO A 1 164 ? -1.597 -3.377 -17.930 1.00 88.94 164 PRO A CA 1
ATOM 1296 C C . PRO A 1 164 ? -0.424 -2.717 -17.188 1.00 88.94 164 PRO A C 1
ATOM 1298 O O . PRO A 1 164 ? 0.546 -3.396 -16.849 1.00 88.94 164 PRO A O 1
ATOM 1301 N N . ARG A 1 165 ? -0.462 -1.387 -17.001 1.00 87.00 165 ARG A N 1
ATOM 1302 C CA . ARG A 1 165 ? 0.553 -0.601 -16.286 1.00 87.00 165 ARG A CA 1
ATOM 1303 C C . ARG A 1 165 ? 0.335 -0.605 -14.779 1.00 87.00 165 ARG A C 1
ATOM 1305 O O . ARG A 1 165 ? 1.216 -0.183 -14.022 1.00 87.00 165 ARG A O 1
ATOM 1312 N N . PHE A 1 166 ? -0.851 -0.994 -14.334 1.00 89.62 166 PHE A N 1
ATOM 1313 C CA . PHE A 1 166 ? -1.205 -0.955 -12.934 1.00 89.62 166 PHE A CA 1
ATOM 1314 C C . PHE A 1 166 ? -0.939 -2.309 -12.283 1.00 89.62 166 PHE A C 1
ATOM 1316 O O . PHE A 1 166 ? -1.452 -3.347 -12.691 1.00 89.62 166 PHE A O 1
ATOM 1323 N N . SER A 1 167 ? -0.111 -2.285 -11.241 1.00 89.12 167 SER A N 1
ATOM 1324 C CA . SER A 1 167 ? 0.077 -3.432 -10.362 1.00 89.12 167 SER A CA 1
ATOM 1325 C C . SER A 1 167 ? -0.813 -3.243 -9.150 1.00 89.12 167 SER A C 1
ATOM 1327 O O . SER A 1 167 ? -0.607 -2.289 -8.397 1.00 89.12 167 SER A O 1
ATOM 1329 N N . LEU A 1 168 ? -1.740 -4.179 -8.947 1.00 92.62 168 LEU A N 1
ATOM 1330 C CA . LEU A 1 168 ? -2.596 -4.197 -7.769 1.00 92.62 168 LEU A CA 1
ATOM 1331 C C . LEU A 1 168 ? -1.761 -4.196 -6.475 1.00 92.62 168 LEU A C 1
ATOM 1333 O O . LEU A 1 168 ? -0.688 -4.816 -6.427 1.00 92.62 168 LEU A O 1
ATOM 1337 N N . PRO A 1 169 ? -2.229 -3.501 -5.424 1.00 93.38 169 PRO A N 1
ATOM 1338 C CA . PRO A 1 169 ? -1.617 -3.587 -4.109 1.00 93.38 169 PRO A CA 1
ATOM 1339 C C . PRO A 1 169 ? -1.804 -4.994 -3.530 1.00 93.38 169 PRO A C 1
ATOM 1341 O O . PRO A 1 169 ? -2.821 -5.644 -3.752 1.00 93.38 169 PRO A O 1
ATOM 1344 N N . SER A 1 170 ? -0.826 -5.465 -2.754 1.00 93.94 170 SER A N 1
ATOM 1345 C CA . SER A 1 170 ? -0.968 -6.736 -2.038 1.00 93.94 170 SER A CA 1
ATOM 1346 C C . SER A 1 170 ? -1.980 -6.609 -0.902 1.00 93.94 170 SER A C 1
ATOM 1348 O O . SER A 1 170 ? -2.155 -5.526 -0.332 1.00 93.94 170 SER A O 1
ATOM 1350 N N . ARG A 1 171 ? -2.579 -7.731 -0.488 1.00 94.50 171 ARG A N 1
ATOM 1351 C CA . ARG A 1 171 ? -3.527 -7.756 0.633 1.00 94.50 171 ARG A CA 1
ATOM 1352 C C . ARG A 1 171 ? -2.954 -7.139 1.912 1.00 94.50 171 ARG A C 1
ATOM 1354 O O . ARG A 1 171 ? -3.645 -6.414 2.623 1.00 94.50 171 ARG A O 1
ATOM 1361 N N . ARG A 1 172 ? -1.670 -7.398 2.195 1.00 93.94 172 ARG A N 1
ATOM 1362 C CA . ARG A 1 172 ? -0.959 -6.811 3.346 1.00 93.94 172 ARG A CA 1
ATOM 1363 C C . ARG A 1 172 ? -0.837 -5.296 3.217 1.00 93.94 172 ARG A C 1
ATOM 1365 O O . ARG A 1 172 ? -1.101 -4.582 4.174 1.00 93.94 172 ARG A O 1
ATOM 1372 N N . HIS A 1 173 ? -0.483 -4.807 2.030 1.00 93.19 173 HIS A N 1
ATOM 1373 C CA . HIS A 1 173 ? -0.359 -3.373 1.790 1.00 93.19 173 HIS A CA 1
ATOM 1374 C C . HIS A 1 173 ? -1.705 -2.646 1.921 1.00 93.19 173 HIS A C 1
ATOM 1376 O O . HIS A 1 173 ? -1.757 -1.572 2.518 1.00 93.19 173 HIS A O 1
ATOM 1382 N N . LEU A 1 174 ? -2.794 -3.255 1.435 1.00 92.56 174 LEU A N 1
ATOM 1383 C CA . LEU A 1 174 ? -4.148 -2.735 1.637 1.00 92.56 174 LEU A CA 1
ATOM 1384 C C . LEU A 1 174 ? -4.502 -2.624 3.116 1.00 92.56 174 LEU A C 1
ATOM 1386 O O . LEU A 1 174 ? -4.922 -1.557 3.557 1.00 92.56 174 LEU A O 1
ATOM 1390 N N . ARG A 1 175 ? -4.301 -3.705 3.878 1.00 92.06 175 ARG A N 1
ATOM 1391 C CA . ARG A 1 175 ? -4.649 -3.757 5.302 1.00 92.06 175 ARG A CA 1
ATOM 1392 C C . ARG A 1 175 ? -3.835 -2.770 6.133 1.00 92.06 175 ARG A C 1
ATOM 1394 O O . ARG A 1 175 ? -4.409 -1.982 6.869 1.00 92.06 175 ARG A O 1
ATOM 1401 N N . ASP A 1 176 ? -2.511 -2.841 6.022 1.00 91.81 176 ASP A N 1
ATOM 1402 C CA . ASP A 1 176 ? -1.612 -2.206 6.989 1.00 91.81 176 ASP A CA 1
ATOM 1403 C C . ASP A 1 176 ? -1.344 -0.732 6.650 1.00 91.81 176 ASP A C 1
ATOM 1405 O O . ASP A 1 176 ? -1.137 0.082 7.547 1.00 91.81 176 ASP A O 1
ATOM 1409 N N . VAL A 1 177 ? -1.343 -0.380 5.359 1.00 90.06 177 VAL A N 1
ATOM 1410 C CA . VAL A 1 177 ? -0.915 0.949 4.895 1.00 90.06 177 VAL A CA 1
ATOM 1411 C C . VAL A 1 177 ? -2.080 1.753 4.341 1.00 90.06 177 VAL A C 1
ATOM 1413 O O . VAL A 1 177 ? -2.323 2.873 4.784 1.00 90.06 177 VAL A O 1
ATOM 1416 N N . LEU A 1 178 ? -2.786 1.212 3.345 1.00 86.81 178 LEU A N 1
ATOM 1417 C CA . LEU A 1 178 ? -3.774 1.996 2.605 1.00 86.81 178 LEU A CA 1
ATOM 1418 C C . LEU A 1 178 ? -5.029 2.260 3.440 1.00 86.81 178 LEU A C 1
ATOM 1420 O O . LEU A 1 178 ? -5.477 3.401 3.476 1.00 86.81 178 LEU A O 1
ATOM 1424 N N . THR A 1 179 ? -5.527 1.251 4.161 1.00 85.75 179 THR A N 1
ATOM 1425 C CA . THR A 1 179 ? -6.726 1.376 5.010 1.00 85.75 179 THR A CA 1
ATOM 1426 C C . THR A 1 179 ? -6.509 2.383 6.140 1.00 85.75 179 THR A C 1
ATOM 1428 O O . THR A 1 179 ? -7.317 3.296 6.310 1.00 85.75 179 THR A O 1
ATOM 1431 N N . THR A 1 180 ? -5.389 2.271 6.862 1.00 87.81 180 THR A N 1
ATOM 1432 C CA . THR A 1 180 ? -5.007 3.186 7.952 1.00 87.81 180 THR A CA 1
ATOM 1433 C C . THR A 1 180 ? -4.950 4.628 7.460 1.00 87.81 180 THR A C 1
ATOM 1435 O O . THR A 1 180 ? -5.622 5.501 8.000 1.00 87.81 180 THR A O 1
ATOM 1438 N N . LYS A 1 181 ? -4.251 4.853 6.342 1.00 87.06 181 LYS A N 1
ATOM 1439 C CA . LYS A 1 181 ? -4.118 6.179 5.740 1.00 87.06 181 LYS A CA 1
ATOM 1440 C C . LYS A 1 181 ? -5.457 6.766 5.290 1.00 87.06 181 LYS A C 1
ATOM 1442 O O . LYS A 1 181 ? -5.681 7.965 5.425 1.00 87.06 181 LYS A O 1
ATOM 1447 N N . THR A 1 182 ? -6.338 5.947 4.712 1.00 83.38 182 THR A N 1
ATOM 1448 C CA . THR A 1 182 ? -7.673 6.412 4.309 1.00 83.38 182 THR A CA 1
ATOM 1449 C C . THR A 1 182 ? -8.549 6.745 5.510 1.00 83.38 182 THR A C 1
ATOM 1451 O O . THR A 1 182 ? -9.294 7.716 5.440 1.00 83.38 182 THR A O 1
ATOM 1454 N N . TYR A 1 183 ? -8.435 5.990 6.606 1.00 83.00 183 TYR A N 1
ATOM 1455 C CA . TYR A 1 183 ? -9.194 6.228 7.831 1.00 83.00 183 TYR A CA 1
ATOM 1456 C C . TYR A 1 183 ? -8.767 7.528 8.524 1.00 83.00 183 TYR A C 1
ATOM 1458 O O . TYR A 1 183 ? -9.613 8.379 8.790 1.00 83.00 183 TYR A O 1
ATOM 1466 N N . GLU A 1 184 ? -7.463 7.722 8.738 1.00 81.44 184 GLU A N 1
ATOM 1467 C CA . GLU A 1 184 ? -6.901 8.945 9.334 1.00 81.44 184 GLU A CA 1
ATOM 1468 C C . GLU A 1 184 ? -7.359 10.193 8.570 1.00 81.44 184 GLU A C 1
ATOM 1470 O O . GLU A 1 184 ? -7.930 11.111 9.157 1.00 81.44 184 GLU A O 1
ATOM 1475 N N . GLY A 1 185 ? -7.246 10.167 7.237 1.00 75.75 185 GLY A N 1
ATOM 1476 C CA . GLY A 1 185 ? -7.705 11.272 6.398 1.00 75.75 185 GLY A CA 1
ATOM 1477 C C . GLY A 1 185 ? -9.216 11.513 6.461 1.00 75.75 185 GLY A C 1
ATOM 1478 O O . GLY A 1 185 ? -9.655 12.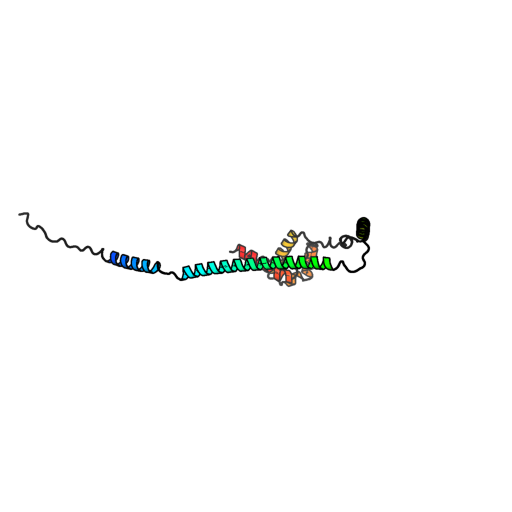646 6.299 1.00 75.75 185 GLY A O 1
ATOM 1479 N N . THR A 1 186 ? -10.048 10.494 6.699 1.00 74.50 186 THR A N 1
ATOM 1480 C CA . THR A 1 186 ? -11.496 10.716 6.880 1.00 74.50 186 THR A CA 1
ATOM 1481 C C . THR A 1 186 ? -11.845 11.309 8.240 1.00 74.50 186 THR A C 1
ATOM 1483 O O . THR A 1 186 ? -12.755 12.129 8.304 1.00 74.50 186 THR A O 1
ATOM 1486 N N . VAL A 1 187 ? -11.126 10.944 9.304 1.00 75.50 187 VAL A N 1
ATOM 1487 C CA . VAL A 1 187 ? -11.366 11.474 10.656 1.00 75.50 187 VAL A CA 1
ATOM 1488 C C . VAL A 1 187 ? -10.958 12.946 10.748 1.00 75.50 187 VAL A C 1
ATOM 1490 O O . VAL A 1 187 ? -11.705 13.744 11.304 1.00 75.50 187 VAL A O 1
ATOM 1493 N N . GLU A 1 188 ? -9.836 13.331 10.132 1.00 69.69 188 GLU A N 1
ATOM 1494 C CA . GLU A 1 188 ? -9.382 14.731 10.069 1.00 69.69 188 GLU A CA 1
ATOM 1495 C C . GLU A 1 188 ? -10.370 15.666 9.357 1.00 69.69 188 GLU A C 1
ATOM 1497 O O . GLU A 1 188 ? -10.424 16.845 9.673 1.00 69.69 188 GLU A O 1
ATOM 1502 N N . ASN A 1 189 ? -11.165 15.160 8.408 1.00 69.06 189 ASN A N 1
ATOM 1503 C CA . ASN A 1 189 ? -12.169 15.964 7.699 1.00 69.06 189 ASN A CA 1
ATOM 1504 C C . ASN A 1 189 ? -13.497 16.102 8.465 1.00 69.06 189 ASN A C 1
ATOM 1506 O O . ASN A 1 189 ? -14.374 16.847 8.029 1.00 69.06 189 ASN A O 1
ATOM 1510 N N . ILE A 1 190 ? -13.680 15.338 9.545 1.00 67.44 190 ILE A N 1
ATOM 1511 C CA . ILE A 1 190 ? -14.895 15.351 10.371 1.00 67.44 190 ILE A CA 1
ATOM 1512 C C . ILE A 1 190 ? -14.685 16.171 11.656 1.00 67.44 190 ILE A C 1
ATOM 1514 O O . ILE A 1 190 ? -15.666 16.673 12.206 1.00 67.44 190 ILE A O 1
ATOM 1518 N N . SER A 1 191 ? -13.439 16.299 12.130 1.00 50.47 191 SER A N 1
ATOM 1519 C CA . SER A 1 191 ? -13.067 17.093 13.311 1.00 50.47 191 SER A CA 1
ATOM 1520 C C . SER A 1 191 ? -12.776 18.554 12.984 1.00 50.47 191 SER A C 1
ATOM 1522 O O . SER A 1 191 ? -12.868 19.343 13.952 1.00 50.47 191 SER A O 1
#

pLDDT: mean 73.2, std 18.68, range [36.12, 96.88]